Protein AF-A0A840S8X0-F1 (afdb_monomer_lite)

Sequence (222 aa):
VEGVEGVYLVNVRTHKDNFNVGEQPADQFRLSDPYGDDLEDEGYLISFARNSRTGGRDEPVGEGWPPHKGYRFVEAHDPKDGKLYRFTGRVDQPWLRDKSYGEWVREFVLDRTPLNQRTLRYGVKFEDISTREEREHWIAGSSLKVIDLETGEVLGERVGYMVDWAQGSRAGARQPWTFAADNACPDFDRDYPASVHSNRHKSRSQMRQTQRFVEKVLKPLN

pLDDT: mean 93.48, std 5.03, range [65.81, 98.69]

Secondary structure (DSSP, 8-state):
--SB-EEEESS---HHHH-----SGGGGGS---GGG-S--HHHHHHHTBTTGGGTT---PPPTTS-----BSEEEEE-TTT--EEEEEEEEE-GGGT-TTS-TT--EEEEEEEE-SS---SEEEEEEE---HHHHHTTEEEEEEEEEETTT--EEEEEEEEEE-TTTT--GGG--HHHHHGGGEES-TTTTS-GGG--SS-GGGG-TTHHHHHHHHHSPBP-

Structure (mmCIF, N/CA/C/O backbone):
data_AF-A0A840S8X0-F1
#
_entry.id   AF-A0A840S8X0-F1
#
loop_
_atom_site.group_PDB
_atom_site.id
_atom_site.type_symbol
_atom_site.label_atom_id
_atom_site.label_alt_id
_atom_site.label_comp_id
_atom_site.label_asym_id
_atom_site.label_entity_id
_atom_site.label_seq_id
_atom_site.pdbx_PDB_ins_code
_atom_site.Cartn_x
_atom_site.Cartn_y
_atom_site.Cartn_z
_atom_site.occupancy
_atom_site.B_iso_or_equiv
_atom_site.auth_seq_id
_atom_site.auth_comp_id
_atom_site.auth_asym_id
_atom_site.auth_atom_id
_atom_site.pdbx_PDB_model_num
ATOM 1 N N . VAL A 1 1 ? -0.307 5.541 17.786 1.00 94.12 1 VAL A N 1
ATOM 2 C CA . VAL A 1 1 ? -1.613 5.192 18.391 1.00 94.12 1 VAL A CA 1
ATOM 3 C C . VAL A 1 1 ? -1.582 3.730 18.794 1.00 94.12 1 VAL A C 1
ATOM 5 O O . VAL A 1 1 ? -1.085 2.926 18.018 1.00 94.12 1 VAL A O 1
ATOM 8 N N . GLU A 1 2 ? -2.048 3.402 19.995 1.00 95.69 2 GLU A N 1
ATOM 9 C CA . GLU A 1 2 ? -2.033 2.040 20.550 1.00 95.69 2 GLU A CA 1
ATOM 10 C C . GLU A 1 2 ? -3.433 1.415 20.535 1.00 95.69 2 GLU A C 1
ATOM 12 O O . GLU A 1 2 ? -4.427 2.139 20.578 1.00 95.69 2 GLU A O 1
ATOM 17 N N . GLY A 1 3 ? -3.510 0.080 20.527 1.00 95.19 3 GLY A N 1
ATOM 18 C CA . GLY A 1 3 ? -4.764 -0.650 20.744 1.00 95.19 3 GLY A CA 1
ATOM 19 C C . GLY A 1 3 ? -5.791 -0.514 19.617 1.00 95.19 3 GLY A C 1
ATOM 20 O O . GLY A 1 3 ? -6.991 -0.575 19.870 1.00 95.19 3 GLY A O 1
ATOM 21 N N . VAL A 1 4 ? -5.342 -0.307 18.378 1.00 97.19 4 VAL A N 1
ATOM 22 C CA . VAL A 1 4 ? -6.228 -0.062 17.234 1.00 97.19 4 VAL A CA 1
ATOM 23 C C . VAL A 1 4 ? -6.900 -1.367 16.791 1.00 97.19 4 VAL A C 1
ATOM 25 O O . VAL A 1 4 ? -6.226 -2.336 16.442 1.00 97.19 4 VAL A O 1
ATOM 28 N N . GLU A 1 5 ? -8.235 -1.408 16.792 1.00 97.00 5 GLU A N 1
ATOM 29 C CA . GLU A 1 5 ? -8.992 -2.609 16.402 1.00 97.00 5 GLU A CA 1
ATOM 30 C C . GLU A 1 5 ? -9.153 -2.774 14.890 1.00 97.00 5 GLU A C 1
ATOM 32 O O . GLU A 1 5 ? -9.208 -3.904 14.406 1.00 97.00 5 GLU A O 1
ATOM 37 N N . GLY A 1 6 ? -9.236 -1.666 14.154 1.00 97.44 6 GLY A N 1
ATOM 38 C CA . GLY A 1 6 ? -9.507 -1.654 12.723 1.00 97.44 6 GLY A CA 1
ATOM 39 C C . GLY A 1 6 ? -8.896 -0.451 12.023 1.00 97.44 6 GLY A C 1
ATOM 40 O O . GLY A 1 6 ? -8.642 0.578 12.650 1.00 97.44 6 GLY A O 1
ATOM 41 N N . VAL A 1 7 ? -8.680 -0.580 10.715 1.00 97.94 7 VAL A N 1
ATOM 42 C CA . VAL A 1 7 ? -8.160 0.498 9.863 1.00 97.94 7 VAL A CA 1
ATOM 43 C C . VAL A 1 7 ? -9.053 0.722 8.645 1.00 97.94 7 VAL A C 1
ATOM 45 O O . VAL A 1 7 ? -9.582 -0.235 8.075 1.00 97.94 7 VAL A O 1
ATOM 48 N N . TYR A 1 8 ? -9.250 1.985 8.262 1.00 98.56 8 TYR A N 1
ATOM 49 C CA . TYR A 1 8 ? -9.919 2.326 7.012 1.00 98.56 8 TYR A CA 1
ATOM 50 C C . TYR A 1 8 ? -8.888 2.504 5.899 1.00 98.56 8 TYR A C 1
ATOM 52 O O . TYR A 1 8 ? -7.967 3.309 6.033 1.00 98.56 8 TYR A O 1
ATOM 60 N N . LEU A 1 9 ? -9.036 1.791 4.787 1.00 98.31 9 LEU A N 1
ATOM 61 C CA . LEU A 1 9 ? -8.219 2.020 3.599 1.00 98.31 9 LEU A CA 1
ATOM 62 C C . LEU A 1 9 ? -8.940 3.043 2.722 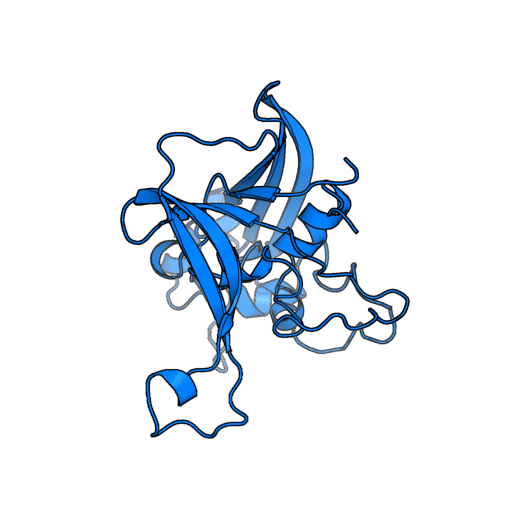1.00 98.31 9 LEU A C 1
ATOM 64 O O . LEU A 1 9 ? -9.988 2.758 2.145 1.00 98.31 9 LEU A O 1
ATOM 68 N N . VAL A 1 10 ? -8.380 4.252 2.650 1.00 97.81 10 VAL A N 1
ATOM 69 C CA . VAL A 1 10 ? -8.925 5.363 1.855 1.00 97.81 10 VAL A CA 1
ATOM 70 C C . VAL A 1 10 ? -8.911 5.007 0.372 1.00 97.81 10 VAL A C 1
ATOM 72 O O . VAL A 1 10 ? -9.841 5.342 -0.358 1.00 97.81 10 VAL A O 1
ATOM 75 N N . ASN A 1 11 ? -7.865 4.307 -0.055 1.00 95.62 11 ASN A N 1
ATOM 76 C CA . ASN A 1 11 ? -7.748 3.678 -1.355 1.00 95.62 11 ASN A CA 1
ATOM 77 C C . ASN A 1 11 ? -7.103 2.293 -1.217 1.00 95.62 11 ASN A C 1
ATOM 79 O O . ASN A 1 11 ? -6.362 2.006 -0.273 1.00 95.62 11 ASN A O 1
ATOM 83 N N . VAL A 1 12 ? -7.424 1.424 -2.171 1.00 95.75 12 VAL A N 1
ATOM 84 C CA . VAL A 1 12 ? -6.938 0.045 -2.265 1.00 95.75 12 VAL A CA 1
ATOM 85 C C . VAL A 1 12 ? -6.102 -0.046 -3.534 1.00 95.75 12 VAL A C 1
ATOM 87 O O . VAL A 1 12 ? -6.556 0.415 -4.579 1.00 95.75 12 VAL A O 1
ATOM 90 N N . ARG A 1 13 ? -4.891 -0.609 -3.447 1.00 93.88 13 ARG A N 1
ATOM 91 C CA . ARG A 1 13 ? -4.073 -0.878 -4.638 1.00 93.88 13 ARG A CA 1
ATOM 92 C C . ARG A 1 13 ? -4.765 -1.937 -5.478 1.00 93.88 13 ARG A C 1
ATOM 94 O O . ARG A 1 13 ? -5.105 -2.986 -4.936 1.00 93.88 13 ARG A O 1
ATOM 101 N N . THR A 1 14 ? -4.971 -1.685 -6.763 1.00 94.19 14 THR A N 1
ATOM 102 C CA . THR A 1 14 ? -5.578 -2.665 -7.673 1.00 94.19 14 THR A CA 1
ATOM 103 C C . THR A 1 14 ? -4.565 -3.098 -8.710 1.00 94.19 14 THR A C 1
ATOM 105 O O . THR A 1 14 ? -3.763 -2.283 -9.163 1.00 94.19 14 THR A O 1
ATOM 108 N N . HIS A 1 15 ? -4.627 -4.351 -9.152 1.00 91.25 15 HIS A N 1
ATOM 109 C CA . HIS A 1 15 ? -3.722 -4.807 -10.205 1.00 91.25 15 HIS A CA 1
ATOM 110 C C . HIS A 1 15 ? -3.896 -3.977 -11.482 1.00 91.25 15 HIS A C 1
ATOM 112 O O . HIS A 1 15 ? -2.942 -3.572 -12.133 1.00 91.25 15 HIS A O 1
ATOM 118 N N . LYS A 1 16 ? -5.143 -3.646 -11.823 1.00 88.81 16 LYS A N 1
ATOM 119 C CA . LYS A 1 16 ? -5.460 -2.852 -13.011 1.00 88.81 16 LYS A CA 1
ATOM 120 C C . LYS A 1 16 ? -4.773 -1.479 -13.010 1.00 88.81 16 LYS A C 1
ATOM 122 O O . LYS A 1 16 ? -4.276 -1.055 -14.055 1.00 88.81 16 LYS A O 1
ATOM 127 N N . ASP A 1 17 ? -4.781 -0.791 -11.873 1.00 87.81 17 ASP A N 1
ATOM 128 C CA . ASP A 1 17 ? -4.351 0.606 -11.793 1.00 87.81 17 ASP A CA 1
ATOM 129 C C . ASP A 1 17 ? -2.894 0.738 -11.322 1.00 87.81 17 ASP A C 1
ATOM 131 O O . ASP A 1 17 ? -2.211 1.691 -11.702 1.00 87.81 17 ASP A O 1
ATOM 135 N N . ASN A 1 18 ? -2.397 -0.224 -10.537 1.00 90.75 18 ASN A N 1
ATOM 136 C CA . ASN A 1 18 ? -1.089 -0.154 -9.888 1.00 90.75 18 ASN A CA 1
ATOM 137 C C . ASN A 1 18 ? -0.030 -1.079 -10.500 1.00 90.75 18 ASN A C 1
ATOM 139 O O . ASN A 1 18 ? 1.148 -0.707 -10.504 1.00 90.75 18 ASN A O 1
ATOM 143 N N . PHE A 1 19 ? -0.423 -2.203 -11.110 1.00 89.31 19 PHE A N 1
ATOM 144 C CA . PHE A 1 19 ? 0.551 -3.143 -11.654 1.00 89.31 19 PHE A CA 1
ATOM 145 C C . PHE A 1 19 ? 1.309 -2.541 -12.832 1.00 89.31 19 PHE A C 1
ATOM 147 O O . PHE A 1 19 ? 0.752 -2.211 -13.892 1.00 89.31 19 PHE A O 1
ATOM 154 N N . ASN A 1 20 ? 2.619 -2.415 -12.645 1.00 91.31 20 ASN A N 1
ATOM 155 C CA . ASN A 1 20 ? 3.510 -1.834 -13.625 1.00 91.31 20 ASN A CA 1
ATOM 156 C C . ASN A 1 20 ? 4.944 -2.290 -13.384 1.00 91.31 20 ASN A C 1
ATOM 158 O O . ASN A 1 20 ? 5.625 -1.813 -12.480 1.00 91.31 20 ASN A O 1
ATOM 162 N N . VAL A 1 21 ? 5.434 -3.153 -14.267 1.00 90.81 21 VAL A N 1
ATOM 163 C CA . VAL A 1 21 ? 6.814 -3.648 -14.226 1.00 90.81 21 VAL A CA 1
ATOM 164 C C . VAL A 1 21 ? 7.718 -2.993 -15.280 1.00 90.81 21 VAL A C 1
ATOM 166 O O . VAL A 1 21 ? 8.868 -3.402 -15.435 1.00 90.81 21 VAL A O 1
ATOM 169 N N . GLY A 1 22 ? 7.230 -1.974 -16.002 1.00 91.25 22 GLY A N 1
ATOM 170 C CA . GLY A 1 22 ? 7.959 -1.316 -17.092 1.00 91.25 22 GLY A CA 1
ATOM 171 C C . GLY A 1 22 ? 8.020 -2.179 -18.357 1.00 91.25 22 GLY A C 1
ATOM 172 O O . GLY A 1 22 ? 9.102 -2.445 -18.893 1.00 91.25 22 GLY A O 1
ATOM 173 N N . GLU A 1 23 ? 6.871 -2.688 -18.812 1.00 89.62 23 GLU A N 1
ATOM 174 C CA . GLU A 1 23 ? 6.794 -3.576 -19.977 1.00 89.62 23 GLU A CA 1
ATOM 175 C C . GLU A 1 23 ? 7.068 -2.861 -21.297 1.00 89.62 23 GLU A C 1
ATOM 177 O O . GLU A 1 23 ? 7.689 -3.416 -22.206 1.00 89.62 23 GLU A O 1
ATOM 182 N N . GLN A 1 24 ? 6.638 -1.610 -21.370 1.00 90.94 24 GLN A N 1
ATOM 183 C CA . GLN A 1 24 ? 6.787 -0.708 -22.494 1.00 90.94 24 GLN A CA 1
ATOM 184 C C . GLN A 1 24 ? 7.450 0.593 -22.032 1.0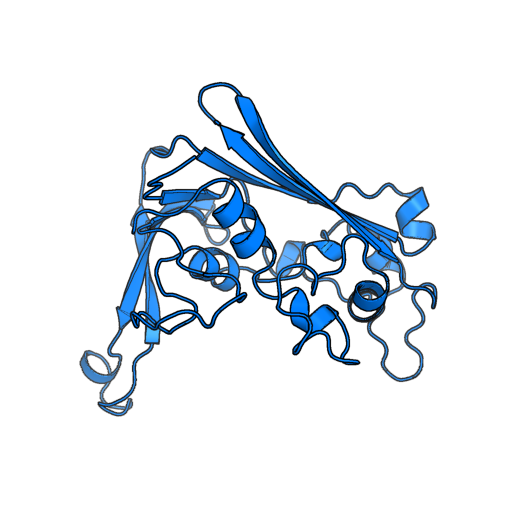0 90.94 24 GLN A C 1
ATOM 186 O O . GLN A 1 24 ? 7.244 1.017 -20.895 1.00 90.94 24 GLN A O 1
ATOM 191 N N . PRO A 1 25 ? 8.175 1.312 -22.908 1.00 85.62 25 PRO A N 1
ATOM 192 C CA . PRO A 1 25 ? 8.726 2.620 -22.558 1.00 85.62 25 PRO A CA 1
ATOM 193 C C . PRO A 1 25 ? 7.669 3.607 -22.043 1.00 85.62 25 PRO A C 1
ATOM 195 O O . PRO A 1 25 ? 7.951 4.396 -21.151 1.00 85.62 25 PRO A O 1
ATOM 198 N N . ALA A 1 26 ? 6.437 3.549 -22.557 1.00 91.62 26 ALA A N 1
ATOM 199 C CA . ALA A 1 26 ? 5.348 4.413 -22.103 1.00 91.62 26 ALA A CA 1
ATOM 200 C C . ALA A 1 26 ? 4.880 4.110 -20.667 1.00 91.62 26 ALA A C 1
ATOM 202 O O . ALA A 1 26 ? 4.328 4.996 -20.013 1.00 91.62 26 ALA A O 1
ATOM 203 N N . ASP A 1 27 ? 5.130 2.899 -20.153 1.00 90.62 27 ASP A N 1
ATOM 204 C CA . ASP A 1 27 ? 4.709 2.505 -18.807 1.00 90.62 27 ASP A CA 1
ATOM 205 C C . ASP A 1 27 ? 5.381 3.337 -17.717 1.00 90.62 27 ASP A C 1
ATOM 207 O O . ASP A 1 27 ? 4.837 3.457 -16.616 1.00 90.62 27 ASP A O 1
ATOM 211 N N . GLN A 1 28 ? 6.524 3.965 -18.016 1.00 92.19 28 GLN A N 1
ATOM 212 C CA . GLN A 1 28 ? 7.186 4.840 -17.056 1.00 92.19 28 GLN A CA 1
ATOM 213 C C . GLN A 1 28 ? 6.290 6.016 -16.625 1.00 92.19 28 GLN A C 1
ATOM 215 O O . GLN A 1 28 ? 6.446 6.530 -15.525 1.00 92.19 28 GLN A O 1
ATOM 220 N N . PHE A 1 29 ? 5.298 6.386 -17.442 1.00 94.31 29 PHE A N 1
ATOM 221 C CA . PHE A 1 29 ? 4.409 7.528 -17.222 1.00 94.31 29 PHE A CA 1
ATOM 222 C C . PHE A 1 29 ? 3.025 7.168 -16.664 1.00 94.31 29 PHE A C 1
ATOM 224 O O . PHE A 1 29 ? 2.170 8.045 -16.576 1.00 94.31 29 PHE A O 1
ATOM 231 N N . ARG A 1 30 ? 2.774 5.904 -16.291 1.00 90.31 30 ARG A N 1
ATOM 232 C CA . ARG A 1 30 ? 1.454 5.455 -15.799 1.00 90.31 30 ARG A CA 1
ATOM 233 C C . ARG A 1 30 ? 1.098 5.931 -14.386 1.00 90.31 30 ARG A C 1
ATOM 235 O O . ARG A 1 30 ? -0.051 5.762 -13.999 1.00 90.31 30 ARG A O 1
ATOM 242 N N . LEU A 1 31 ? 2.051 6.507 -13.643 1.00 85.94 31 LEU A N 1
ATOM 243 C CA . LEU A 1 31 ? 1.873 7.003 -12.263 1.00 85.94 31 LEU A CA 1
ATOM 244 C C . LEU A 1 31 ? 1.156 5.991 -11.344 1.00 85.94 31 LEU A C 1
ATOM 246 O O . LEU A 1 31 ? 0.263 6.329 -10.573 1.00 85.94 31 LEU A O 1
ATOM 250 N N . SER A 1 32 ? 1.534 4.719 -11.482 1.00 88.12 32 SER A N 1
ATOM 251 C CA . SER A 1 32 ? 0.884 3.561 -10.862 1.00 88.12 32 SER A CA 1
ATOM 252 C C . SER A 1 32 ? 1.452 3.203 -9.476 1.00 88.12 32 SER A C 1
ATOM 254 O O . SER A 1 32 ? 1.146 2.149 -8.931 1.00 88.12 32 SER A O 1
ATOM 256 N N . ASP A 1 33 ? 2.286 4.071 -8.906 1.00 91.94 33 ASP A N 1
ATOM 257 C CA . ASP A 1 33 ? 3.062 3.886 -7.679 1.00 91.94 33 ASP A CA 1
ATOM 258 C C . ASP A 1 33 ? 3.913 2.595 -7.608 1.00 91.94 33 ASP A C 1
ATOM 260 O O . ASP A 1 33 ? 3.701 1.752 -6.730 1.00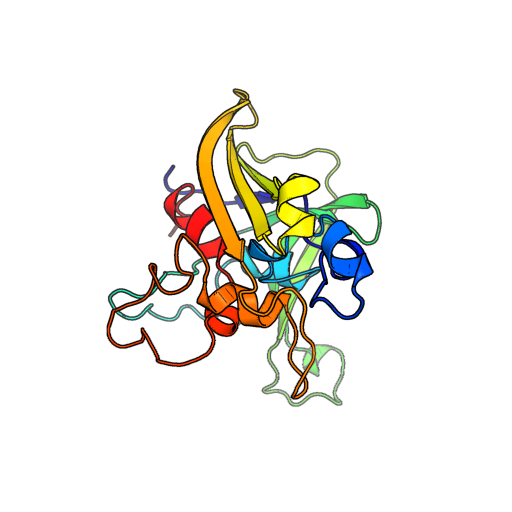 91.94 33 ASP A O 1
ATOM 264 N N . PRO A 1 34 ? 4.925 2.434 -8.486 1.00 90.00 34 PRO A N 1
ATOM 265 C CA . PRO A 1 34 ? 5.782 1.252 -8.484 1.00 90.00 34 PRO A CA 1
ATOM 266 C C . PRO A 1 34 ? 6.638 1.084 -7.218 1.00 90.00 34 PRO A C 1
ATOM 268 O O . PRO A 1 34 ? 7.022 -0.032 -6.904 1.00 90.00 34 PRO A O 1
ATOM 271 N N . TYR A 1 35 ? 6.968 2.153 -6.480 1.00 92.62 35 TYR A N 1
ATOM 272 C CA . TYR A 1 35 ? 7.724 2.014 -5.220 1.00 92.62 35 TYR A CA 1
ATOM 273 C C . TYR A 1 35 ? 6.860 1.368 -4.126 1.00 92.62 35 TYR A C 1
ATOM 275 O O . TYR A 1 35 ? 7.344 0.640 -3.256 1.00 92.62 35 TYR A O 1
ATOM 283 N N . GLY A 1 36 ? 5.558 1.647 -4.148 1.00 88.88 36 GLY A N 1
ATOM 284 C CA . GLY A 1 36 ? 4.595 1.032 -3.253 1.00 88.88 36 GLY A CA 1
ATOM 285 C C . GLY A 1 36 ? 4.130 -0.367 -3.669 1.00 88.88 36 GLY A C 1
ATOM 286 O O . GLY A 1 36 ? 3.239 -0.887 -3.004 1.00 88.88 36 GLY A O 1
ATOM 287 N N . ASP A 1 37 ? 4.695 -0.960 -4.726 1.00 89.12 37 ASP A N 1
ATOM 288 C CA . ASP A 1 37 ? 4.303 -2.253 -5.308 1.00 89.12 37 ASP A CA 1
ATOM 289 C C . ASP A 1 37 ? 4.502 -3.414 -4.315 1.00 89.12 37 ASP A C 1
ATOM 291 O O . ASP A 1 37 ? 5.581 -4.004 -4.214 1.00 89.12 37 ASP A O 1
ATOM 295 N N . ASP A 1 38 ? 3.481 -3.693 -3.494 1.00 92.12 38 ASP A N 1
ATOM 296 C CA . ASP A 1 38 ? 3.512 -4.758 -2.494 1.00 92.12 38 ASP A CA 1
ATOM 297 C C . ASP A 1 38 ? 2.433 -5.822 -2.658 1.00 92.12 38 ASP A C 1
ATOM 299 O O . ASP A 1 38 ? 2.738 -6.960 -3.005 1.00 92.12 38 ASP A O 1
ATOM 303 N N . LEU A 1 39 ? 1.189 -5.503 -2.332 1.00 94.06 39 LEU A N 1
ATOM 304 C CA . LEU A 1 39 ? 0.043 -6.379 -2.492 1.00 94.06 39 LEU A CA 1
ATOM 305 C C . LEU A 1 39 ? -1.070 -5.581 -3.156 1.00 94.06 39 LEU A C 1
ATOM 307 O O . LEU A 1 39 ? -1.232 -4.388 -2.912 1.00 94.06 39 LEU A O 1
ATOM 311 N N . GLU A 1 40 ? -1.860 -6.262 -3.969 1.00 94.00 40 GLU A N 1
ATOM 312 C CA . GLU A 1 40 ? -2.916 -5.653 -4.770 1.00 94.00 40 GLU A CA 1
ATOM 313 C C . GLU A 1 40 ? -4.241 -6.380 -4.524 1.00 94.00 40 GLU A C 1
ATOM 315 O O . GLU A 1 40 ? -4.280 -7.483 -3.965 1.00 94.00 40 GLU A O 1
ATOM 320 N N . ASP A 1 41 ? -5.334 -5.741 -4.926 1.00 94.50 41 ASP A N 1
ATOM 321 C CA . ASP A 1 41 ? -6.697 -6.252 -4.871 1.00 94.50 41 ASP A CA 1
ATOM 322 C C . ASP A 1 41 ? -7.050 -6.810 -3.477 1.00 94.50 41 ASP A C 1
ATOM 324 O O . ASP A 1 41 ? -6.883 -6.156 -2.443 1.00 94.50 41 ASP A O 1
ATOM 328 N N . GLU A 1 42 ? -7.540 -8.048 -3.426 1.00 94.31 42 GLU A N 1
ATOM 329 C CA . GLU A 1 42 ? -7.879 -8.729 -2.181 1.00 94.31 42 GLU A CA 1
ATOM 330 C C . GLU A 1 42 ? -6.639 -9.031 -1.329 1.00 94.31 42 GLU A C 1
ATOM 332 O O . GLU A 1 42 ? -6.727 -9.023 -0.104 1.00 94.31 42 GLU A O 1
ATOM 337 N N . GLY A 1 43 ? -5.466 -9.211 -1.945 1.00 95.00 43 GLY A N 1
ATOM 338 C CA . GLY A 1 43 ? -4.203 -9.380 -1.228 1.00 95.00 43 GLY A CA 1
ATOM 339 C C . GLY A 1 43 ? -3.855 -8.156 -0.381 1.00 95.00 43 GLY A C 1
ATOM 340 O O . GLY A 1 43 ? -3.422 -8.310 0.766 1.00 95.00 43 GLY A O 1
ATOM 341 N N . TYR A 1 44 ? -4.108 -6.949 -0.899 1.00 96.06 44 TYR A N 1
ATOM 342 C CA . TYR A 1 44 ? -3.922 -5.704 -0.151 1.00 96.06 44 TYR A CA 1
ATOM 343 C C . TYR A 1 44 ? -4.836 -5.660 1.078 1.00 96.06 44 TYR A C 1
ATOM 345 O O . TYR A 1 44 ? -4.354 -5.445 2.190 1.00 96.06 44 TYR A O 1
ATOM 353 N N . LEU A 1 45 ? -6.129 -5.965 0.913 1.00 96.81 45 LEU A N 1
ATOM 354 C CA . LEU A 1 45 ? -7.101 -6.033 2.014 1.00 96.81 45 LEU A CA 1
ATOM 355 C C . LEU A 1 45 ? -6.718 -7.094 3.058 1.00 96.81 45 LEU A C 1
ATOM 357 O O . LEU A 1 45 ? -6.671 -6.808 4.256 1.00 96.81 45 LEU A O 1
ATOM 361 N N . ILE A 1 46 ? -6.393 -8.310 2.601 1.00 95.88 46 ILE A N 1
ATOM 362 C CA . ILE A 1 46 ? -5.983 -9.440 3.445 1.00 95.88 46 ILE A CA 1
ATOM 363 C C . ILE A 1 46 ? -4.762 -9.062 4.275 1.00 95.88 46 ILE A C 1
ATOM 365 O O . ILE A 1 46 ? -4.677 -9.440 5.443 1.00 95.88 46 ILE A O 1
ATOM 369 N N . SER A 1 47 ? -3.820 -8.304 3.708 1.00 96.12 47 SER A N 1
ATOM 370 C CA . SER A 1 47 ? -2.585 -7.937 4.400 1.00 96.12 47 SER A CA 1
ATOM 371 C C . SER A 1 47 ? -2.834 -7.231 5.734 1.00 96.12 47 SER A C 1
ATOM 373 O O . SER A 1 47 ? -2.090 -7.473 6.681 1.00 96.12 47 SER A O 1
ATOM 375 N N . PHE A 1 48 ? -3.921 -6.463 5.835 1.00 97.12 48 PHE A N 1
ATOM 376 C CA . PHE A 1 48 ? -4.324 -5.739 7.035 1.00 97.12 48 PHE A CA 1
ATOM 377 C C . PHE A 1 48 ? -5.187 -6.554 8.001 1.00 97.12 48 PHE A C 1
ATOM 379 O O . PHE A 1 48 ? -5.389 -6.111 9.125 1.00 97.12 48 PHE A O 1
ATOM 386 N N . ALA A 1 49 ? -5.692 -7.728 7.620 1.00 96.75 49 ALA A N 1
ATOM 387 C CA . ALA A 1 49 ? -6.497 -8.562 8.508 1.00 96.75 49 ALA A CA 1
ATOM 388 C C . ALA A 1 49 ? -5.632 -9.331 9.522 1.00 96.75 49 ALA A C 1
ATOM 390 O O . ALA A 1 49 ? -4.526 -9.787 9.211 1.00 96.75 49 ALA A O 1
ATOM 391 N N . ARG A 1 50 ? -6.156 -9.494 10.743 1.00 95.38 50 ARG A N 1
ATOM 392 C CA . ARG A 1 50 ? -5.451 -10.123 11.865 1.00 95.38 50 ARG A CA 1
ATOM 393 C C . ARG A 1 50 ? -4.968 -11.526 11.505 1.00 95.38 50 ARG A C 1
ATOM 395 O O . ARG A 1 50 ? -5.735 -12.340 10.994 1.00 95.38 50 ARG A O 1
ATOM 402 N N . ASN A 1 51 ? -3.696 -11.799 11.791 1.00 92.62 51 ASN A N 1
ATOM 403 C CA . ASN A 1 51 ? -3.022 -13.077 11.547 1.00 92.62 51 ASN A CA 1
ATOM 404 C C . ASN A 1 51 ? -3.032 -13.538 10.074 1.00 92.62 51 ASN A C 1
ATOM 406 O O . ASN A 1 51 ? -2.820 -14.716 9.789 1.00 92.62 51 ASN A O 1
ATOM 410 N N . SER A 1 52 ? -3.242 -12.645 9.100 1.00 93.94 52 SER A N 1
ATOM 411 C CA . SER A 1 52 ? -3.291 -13.054 7.689 1.00 93.94 52 SER A CA 1
ATOM 412 C C . SER A 1 52 ? -1.971 -13.630 7.177 1.00 93.94 52 SER A C 1
ATOM 414 O O . SER A 1 52 ? -1.968 -14.531 6.342 1.00 93.94 52 SER A O 1
ATOM 416 N N . ARG A 1 53 ? -0.830 -13.148 7.693 1.00 92.12 53 ARG A N 1
ATOM 417 C CA . ARG A 1 53 ? 0.507 -13.643 7.316 1.00 92.12 53 ARG A CA 1
ATOM 418 C C . ARG A 1 53 ? 0.704 -15.117 7.679 1.00 92.12 53 ARG A C 1
ATOM 420 O O . ARG A 1 53 ? 1.395 -15.832 6.962 1.00 92.12 53 ARG A O 1
ATOM 427 N N . THR A 1 54 ? 0.108 -15.557 8.779 1.00 91.00 54 THR A N 1
ATOM 428 C CA . THR A 1 54 ? 0.256 -16.901 9.356 1.00 91.00 54 THR A CA 1
ATOM 429 C C . THR A 1 54 ? -0.934 -17.806 9.016 1.00 91.00 54 THR A C 1
ATOM 431 O O . THR A 1 54 ? -1.049 -18.921 9.533 1.00 91.00 54 THR A O 1
ATOM 434 N N . GLY A 1 55 ? -1.832 -17.355 8.132 1.00 90.38 55 GLY A N 1
ATOM 435 C CA . GLY A 1 55 ? -3.041 -18.091 7.760 1.00 90.38 55 GLY A CA 1
ATOM 436 C C . GLY A 1 55 ? -4.039 -18.218 8.914 1.00 90.38 55 GLY A C 1
ATOM 437 O O . GLY A 1 55 ? -4.677 -19.253 9.064 1.00 90.38 55 GLY A O 1
ATOM 438 N N . GLY A 1 56 ? -4.134 -17.194 9.765 1.00 89.25 56 GLY A N 1
ATOM 439 C CA . GLY A 1 56 ? -5.032 -17.140 10.921 1.00 89.25 56 GLY A CA 1
ATOM 440 C C . GLY A 1 56 ? -4.452 -17.718 12.214 1.00 89.25 56 GLY A C 1
ATOM 441 O O . GLY A 1 56 ? -5.097 -17.626 13.257 1.00 89.25 56 GLY A O 1
ATOM 442 N N . ARG A 1 57 ? -3.242 -18.287 12.176 1.00 87.06 57 ARG A N 1
ATOM 443 C CA . ARG A 1 57 ? -2.577 -18.855 13.357 1.00 87.06 57 ARG A CA 1
ATOM 444 C C . ARG A 1 57 ? -1.958 -17.769 14.228 1.00 87.06 57 ARG A C 1
ATOM 446 O O . ARG A 1 57 ? -1.387 -16.810 13.714 1.00 87.06 57 ARG A O 1
ATOM 453 N N . ASP A 1 58 ? -2.041 -17.947 15.537 1.00 85.06 58 ASP A N 1
ATOM 454 C CA . ASP A 1 58 ? -1.297 -17.126 16.487 1.00 85.06 58 ASP A CA 1
ATOM 455 C C . ASP A 1 58 ? 0.116 -17.708 16.619 1.00 85.06 58 ASP A C 1
ATOM 457 O O . ASP A 1 58 ? 0.334 -18.691 17.328 1.00 85.06 58 ASP A O 1
ATOM 461 N N . GLU A 1 59 ? 1.050 -17.185 15.823 1.00 83.88 59 GLU A N 1
ATOM 462 C CA . GLU A 1 59 ? 2.444 -17.630 15.822 1.00 83.88 59 GLU A CA 1
ATOM 463 C C . GLU A 1 59 ? 3.349 -16.526 16.372 1.00 83.88 59 GLU A C 1
ATOM 465 O O . GLU A 1 59 ? 3.196 -15.356 15.999 1.00 83.88 59 GLU A O 1
ATOM 470 N N . PRO A 1 60 ? 4.321 -16.873 17.236 1.00 82.25 60 PRO A N 1
ATOM 471 C CA . PRO A 1 60 ? 5.262 -15.898 17.749 1.00 82.25 60 PRO A CA 1
ATOM 472 C C . PRO A 1 60 ? 6.106 -15.336 16.605 1.00 82.25 60 PRO A C 1
ATOM 474 O O . PRO A 1 60 ? 6.623 -16.061 15.754 1.00 82.25 60 PRO A O 1
ATOM 477 N N . VAL A 1 61 ? 6.273 -14.020 16.610 1.00 84.94 61 VAL A N 1
ATOM 478 C CA . VAL A 1 61 ? 7.140 -13.328 15.660 1.00 84.94 61 VAL A CA 1
ATOM 479 C C . VAL A 1 61 ? 8.572 -13.425 16.173 1.00 84.94 61 VAL A C 1
ATOM 481 O O . VAL A 1 61 ? 8.838 -13.117 17.334 1.00 84.94 61 VAL A O 1
ATOM 484 N N . GLY A 1 62 ? 9.491 -13.862 15.310 1.00 83.81 62 GLY A N 1
ATOM 485 C CA . GLY A 1 62 ? 10.911 -13.932 15.648 1.00 83.81 62 GLY A CA 1
ATOM 486 C C . GLY A 1 62 ? 11.468 -12.571 16.073 1.00 83.81 62 GLY A C 1
ATOM 487 O O . GLY A 1 62 ? 11.029 -11.527 15.592 1.00 83.81 62 GLY A O 1
ATOM 488 N N . GLU A 1 63 ? 12.458 -12.575 16.962 1.00 84.38 63 GLU A N 1
ATOM 489 C CA . GLU A 1 63 ? 13.079 -11.343 17.451 1.00 84.38 63 GLU A CA 1
ATOM 490 C C . GLU A 1 63 ? 13.602 -10.470 16.296 1.00 84.38 63 GLU A C 1
ATOM 492 O O . GLU A 1 63 ? 14.211 -10.960 15.342 1.00 84.38 63 GLU A O 1
ATOM 497 N N . GLY A 1 64 ? 13.316 -9.167 16.363 1.00 84.44 64 GLY A N 1
ATOM 498 C CA . GLY A 1 64 ? 13.693 -8.188 15.342 1.00 84.44 64 GLY A CA 1
ATOM 499 C C . GLY A 1 64 ? 12.883 -8.251 14.041 1.00 84.44 64 GLY A C 1
ATOM 500 O O . GLY A 1 64 ? 13.075 -7.393 13.182 1.00 84.44 64 GLY A O 1
ATOM 501 N N . TRP A 1 65 ? 11.976 -9.219 13.871 1.00 88.31 65 TRP A N 1
ATOM 502 C CA . TRP A 1 65 ? 11.101 -9.269 12.702 1.00 88.31 65 TRP A CA 1
ATOM 503 C C . TRP A 1 65 ? 9.888 -8.348 12.856 1.00 88.31 65 TRP A C 1
ATOM 505 O O . TRP A 1 65 ? 9.347 -8.202 13.956 1.00 88.31 65 TRP A O 1
ATOM 515 N N . PRO A 1 66 ? 9.386 -7.780 11.746 1.00 88.75 66 PRO A N 1
ATOM 516 C CA . PRO A 1 66 ? 8.130 -7.053 11.765 1.00 88.75 66 PRO A CA 1
ATOM 517 C C . PRO A 1 66 ? 6.976 -7.958 12.231 1.00 88.75 66 PRO A C 1
ATOM 519 O O . PRO A 1 66 ? 6.886 -9.108 11.780 1.00 88.75 66 PRO A O 1
ATOM 522 N N . PRO A 1 67 ? 6.081 -7.448 13.097 1.00 86.75 67 PRO A N 1
ATOM 523 C CA . PRO A 1 67 ? 5.036 -8.251 13.716 1.00 86.75 67 PRO A CA 1
ATOM 524 C C . PRO A 1 67 ? 4.027 -8.797 12.704 1.00 86.75 67 PRO A C 1
ATOM 526 O O . PRO A 1 67 ? 3.693 -9.977 12.752 1.00 86.75 67 PRO A O 1
ATOM 529 N N . HIS A 1 68 ? 3.580 -7.963 11.759 1.00 92.31 68 HIS A N 1
ATOM 530 C CA . HIS A 1 68 ? 2.530 -8.315 10.801 1.00 92.31 68 HIS A CA 1
ATOM 531 C C . HIS A 1 68 ? 1.267 -8.857 11.488 1.00 92.31 68 HIS A C 1
ATOM 533 O O . HIS A 1 68 ? 0.661 -9.827 11.021 1.00 92.31 68 HIS A O 1
ATOM 539 N N . LYS A 1 69 ? 0.890 -8.237 12.612 1.00 93.06 69 LYS A N 1
ATOM 540 C CA . LYS A 1 69 ? -0.237 -8.679 13.444 1.00 93.06 69 LYS A CA 1
ATOM 541 C C . LYS A 1 69 ? -1.569 -8.531 12.716 1.00 93.06 69 LYS A C 1
ATOM 543 O O . LYS A 1 69 ? -2.414 -9.415 12.820 1.00 93.06 69 LYS A O 1
ATOM 548 N N . GLY A 1 70 ? -1.742 -7.441 11.971 1.00 95.38 70 GLY A N 1
ATOM 549 C CA . GLY A 1 70 ? -3.005 -7.041 11.360 1.00 95.38 70 GLY A CA 1
ATOM 550 C C . GLY A 1 70 ? -4.053 -6.585 12.381 1.00 95.38 70 GLY A C 1
ATOM 551 O O . GLY A 1 70 ? -3.849 -6.623 13.593 1.00 95.38 70 GLY A O 1
ATOM 552 N N . TYR A 1 71 ? -5.201 -6.160 11.868 1.00 97.44 71 TYR A N 1
ATOM 553 C CA . TYR A 1 71 ? -6.328 -5.591 12.598 1.00 97.44 71 TYR A CA 1
ATOM 554 C C . TYR A 1 71 ? -7.520 -6.550 12.598 1.00 97.44 71 TYR A C 1
ATOM 556 O O . TYR A 1 71 ? -7.674 -7.376 11.697 1.00 97.44 71 TYR A O 1
ATOM 564 N N . ARG A 1 72 ? -8.399 -6.450 13.601 1.00 96.69 72 ARG A N 1
ATOM 565 C CA . ARG A 1 72 ? -9.583 -7.322 13.716 1.00 96.69 72 ARG A CA 1
ATOM 566 C C . ARG A 1 72 ? -10.493 -7.204 12.499 1.00 96.69 72 ARG A C 1
ATOM 568 O O . ARG A 1 72 ? -11.087 -8.198 12.092 1.00 96.69 72 ARG A O 1
ATOM 575 N N . PHE A 1 73 ? -10.598 -6.003 11.944 1.00 97.19 73 PHE A N 1
ATOM 576 C CA . PHE A 1 73 ? -11.346 -5.741 10.727 1.00 97.19 73 PHE A CA 1
ATOM 577 C C . PHE A 1 73 ? -10.752 -4.566 9.951 1.00 97.19 73 PHE A C 1
ATOM 579 O O . PHE A 1 73 ? -10.033 -3.727 10.492 1.00 97.19 73 PHE A O 1
ATOM 586 N N . VAL A 1 74 ? -11.076 -4.508 8.668 1.00 98.12 74 VAL A N 1
ATOM 587 C CA . VAL A 1 74 ? -10.646 -3.465 7.736 1.00 98.12 74 VAL A CA 1
ATOM 588 C C . VAL A 1 74 ? -11.894 -2.874 7.101 1.00 98.12 74 VAL A C 1
ATOM 590 O O . VAL A 1 74 ? -12.798 -3.620 6.741 1.00 98.12 74 VAL A O 1
ATOM 593 N N . GLU A 1 75 ? -11.979 -1.557 6.960 1.00 98.50 75 GLU A N 1
ATOM 594 C CA . GLU A 1 75 ? -13.048 -0.926 6.180 1.00 98.50 75 GLU A CA 1
ATOM 595 C C . GLU A 1 75 ? -12.470 -0.354 4.890 1.00 98.50 75 GLU A C 1
ATOM 597 O O . GLU A 1 75 ? -11.428 0.293 4.920 1.00 98.50 75 GLU A O 1
ATOM 602 N N . ALA A 1 76 ? -13.121 -0.589 3.755 1.00 98.25 76 ALA A N 1
ATOM 603 C CA . ALA A 1 76 ? -12.699 -0.026 2.475 1.00 98.25 76 ALA A CA 1
ATOM 604 C C . ALA A 1 76 ? -13.858 -0.024 1.477 1.00 98.25 76 ALA A C 1
ATOM 606 O O . ALA A 1 76 ? -14.785 -0.834 1.587 1.00 98.25 76 ALA A O 1
ATOM 607 N N . HIS A 1 77 ? -13.786 0.863 0.487 1.00 97.62 77 HIS A N 1
ATOM 608 C CA . HIS A 1 77 ? -14.577 0.696 -0.728 1.00 97.62 77 HIS A CA 1
ATOM 609 C C . HIS A 1 77 ? -13.985 -0.463 -1.538 1.00 97.62 77 HIS A C 1
ATOM 611 O O . HIS A 1 77 ? -12.802 -0.423 -1.874 1.00 97.62 77 HIS A O 1
ATOM 617 N N . ASP A 1 78 ? -14.778 -1.499 -1.822 1.00 95.25 78 ASP A N 1
ATOM 618 C CA . ASP A 1 78 ? -14.332 -2.636 -2.634 1.00 95.25 78 ASP A CA 1
ATOM 619 C C . ASP A 1 78 ? -14.124 -2.159 -4.082 1.00 95.25 78 ASP A C 1
ATOM 621 O O . ASP A 1 78 ? -15.077 -1.675 -4.699 1.00 95.25 78 ASP A O 1
ATOM 625 N N . PRO A 1 79 ? -12.920 -2.293 -4.666 1.00 92.19 79 PRO A N 1
ATOM 626 C CA . PRO A 1 79 ? -12.675 -1.887 -6.049 1.00 92.19 79 PRO A CA 1
ATOM 627 C C . PRO A 1 79 ? -13.574 -2.584 -7.081 1.00 92.19 79 PRO A C 1
ATOM 629 O O . PRO A 1 79 ? -13.735 -2.078 -8.190 1.00 92.19 79 PRO A O 1
ATOM 632 N N . LYS A 1 80 ? -14.165 -3.738 -6.739 1.00 92.56 80 LYS A N 1
ATOM 633 C CA . LYS A 1 80 ? -15.025 -4.520 -7.640 1.00 92.56 80 LYS A CA 1
ATOM 634 C C . LYS A 1 80 ? -16.392 -3.874 -7.869 1.00 92.56 80 LYS A C 1
ATOM 636 O O . LYS A 1 80 ? -16.943 -4.012 -8.959 1.00 92.56 80 LYS A O 1
ATOM 641 N N . ASP A 1 81 ? -16.960 -3.211 -6.861 1.00 95.06 81 ASP A N 1
ATOM 642 C CA . ASP A 1 81 ? -18.318 -2.647 -6.929 1.00 95.06 81 ASP A CA 1
ATOM 643 C C . ASP A 1 81 ? -18.452 -1.213 -6.376 1.00 95.06 81 ASP A C 1
ATOM 645 O O . ASP A 1 81 ? -19.528 -0.618 -6.462 1.00 95.06 81 ASP A O 1
ATOM 649 N N . GLY A 1 82 ? -17.374 -0.650 -5.825 1.00 94.81 82 GLY A N 1
ATOM 650 C CA . GLY A 1 82 ? -17.308 0.691 -5.248 1.00 94.81 82 GLY A CA 1
ATOM 651 C C . GLY A 1 82 ? -18.041 0.853 -3.914 1.00 94.81 82 GLY A C 1
ATOM 652 O O . GLY A 1 82 ? -18.103 1.969 -3.390 1.00 94.81 82 GLY A O 1
ATOM 653 N N . LYS A 1 83 ? -18.615 -0.211 -3.345 1.00 97.62 83 LYS A N 1
ATOM 654 C CA . LYS A 1 83 ? -19.383 -0.137 -2.097 1.00 97.62 83 LYS A CA 1
ATOM 655 C C . LYS A 1 83 ? -18.475 -0.273 -0.889 1.00 97.62 83 LYS A C 1
ATOM 657 O O . LYS A 1 83 ? -17.442 -0.933 -0.928 1.00 97.62 83 LYS A O 1
ATOM 662 N N . LEU A 1 84 ? -18.893 0.349 0.207 1.00 98.25 84 LEU A N 1
ATOM 663 C CA . LEU A 1 84 ? -18.179 0.283 1.469 1.00 98.25 84 LEU A CA 1
ATOM 664 C C . LEU A 1 84 ? -18.490 -1.029 2.197 1.00 98.25 84 LEU A C 1
ATOM 666 O O . LEU A 1 84 ? -19.653 -1.348 2.463 1.00 98.25 84 LEU A O 1
ATOM 670 N N . TYR A 1 85 ? -17.440 -1.744 2.587 1.00 98.44 85 TYR A N 1
ATOM 671 C CA . TYR A 1 85 ? -17.546 -2.957 3.387 1.00 98.44 85 TYR A CA 1
ATOM 672 C C . TYR A 1 85 ? -16.629 -2.910 4.600 1.00 98.44 85 TYR A C 1
ATOM 674 O O . TYR A 1 85 ? -15.584 -2.260 4.594 1.00 98.44 85 TYR A O 1
ATOM 682 N N . ARG A 1 86 ? -17.016 -3.679 5.617 1.00 98.44 86 ARG A N 1
ATOM 683 C CA . ARG A 1 86 ? -16.126 -4.192 6.651 1.00 98.44 86 ARG A CA 1
ATOM 684 C C . ARG A 1 86 ? -15.677 -5.599 6.273 1.00 98.44 86 ARG A C 1
ATOM 686 O O . ARG A 1 86 ? -16.512 -6.490 6.125 1.00 98.44 86 ARG A O 1
ATOM 693 N N . PHE A 1 87 ? -14.372 -5.783 6.165 1.00 97.94 87 PHE A N 1
ATOM 694 C CA . PHE A 1 87 ? -13.702 -7.049 5.919 1.00 97.94 87 PHE A CA 1
ATOM 695 C C . PHE A 1 87 ? -13.165 -7.618 7.230 1.00 97.94 87 PHE A C 1
ATOM 697 O O . PHE A 1 87 ? -12.439 -6.935 7.954 1.00 97.94 87 PHE A O 1
ATOM 704 N N . THR A 1 88 ? -13.492 -8.874 7.516 1.00 97.25 88 THR A N 1
ATOM 705 C CA . THR A 1 88 ? -13.022 -9.597 8.702 1.00 97.25 88 THR A CA 1
ATOM 706 C C . THR A 1 88 ? -12.326 -10.876 8.259 1.00 97.25 88 THR A C 1
ATOM 708 O O . THR A 1 88 ? -12.874 -11.637 7.465 1.00 97.25 88 THR A O 1
ATOM 711 N N . GLY A 1 89 ? -11.118 -11.116 8.768 1.00 95.56 89 GLY A N 1
ATOM 712 C CA . GLY A 1 89 ? -10.368 -12.334 8.469 1.00 95.56 89 GLY A CA 1
ATOM 713 C C . GLY A 1 89 ? -10.954 -13.565 9.157 1.00 95.56 89 GLY A C 1
ATOM 714 O O . GLY A 1 89 ? -11.274 -13.520 10.347 1.00 95.56 89 GLY A O 1
ATOM 715 N N . ARG A 1 90 ? -11.048 -14.678 8.426 1.00 94.69 90 ARG A N 1
ATOM 716 C CA . ARG A 1 90 ? -11.459 -15.988 8.946 1.00 94.69 90 ARG A CA 1
ATOM 717 C C . ARG A 1 90 ? -10.665 -17.104 8.273 1.00 94.69 90 ARG A C 1
ATOM 719 O O . ARG A 1 90 ? -10.271 -16.992 7.118 1.00 94.69 90 ARG A O 1
ATOM 726 N N . VAL A 1 91 ? -10.475 -18.211 8.988 1.00 94.62 91 VAL A N 1
ATOM 727 C CA . VAL A 1 91 ? -9.991 -19.465 8.399 1.00 94.62 91 VAL A CA 1
ATOM 728 C C . VAL A 1 91 ? -11.189 -20.283 7.908 1.00 94.62 91 VAL A C 1
ATOM 730 O O . VAL A 1 91 ? -12.004 -20.746 8.709 1.00 94.62 91 VAL A O 1
ATOM 733 N N . ASP A 1 92 ? -11.314 -20.434 6.592 1.00 94.31 92 ASP A N 1
ATOM 734 C CA . ASP A 1 92 ? -12.295 -21.294 5.937 1.00 94.31 92 ASP A CA 1
ATOM 735 C C . ASP A 1 92 ? -11.838 -22.753 5.899 1.00 94.31 92 ASP A C 1
ATOM 737 O O . ASP A 1 92 ? -10.645 -23.075 5.877 1.00 94.31 92 ASP A O 1
ATOM 741 N N . GLN A 1 93 ? -12.827 -23.641 5.872 1.00 94.69 93 GLN A N 1
ATOM 742 C CA . GLN A 1 93 ? -12.651 -25.076 5.688 1.00 94.69 93 GLN A CA 1
ATOM 743 C C . GLN A 1 93 ? -13.459 -25.510 4.460 1.00 94.69 93 GLN A C 1
ATOM 745 O O . GLN A 1 93 ? -14.605 -25.946 4.611 1.00 94.69 93 GLN A O 1
ATOM 750 N N . PRO A 1 94 ? -12.890 -25.400 3.244 1.00 94.69 94 PRO A N 1
ATOM 751 C CA . PRO A 1 94 ? -13.635 -25.622 2.003 1.00 94.69 94 PRO A CA 1
ATOM 752 C C . PRO A 1 94 ? -14.322 -26.995 1.929 1.00 94.69 94 PRO A C 1
ATOM 754 O O . PRO A 1 94 ? -15.436 -27.107 1.420 1.00 94.69 94 PRO A O 1
ATOM 757 N N . TRP A 1 95 ? -13.723 -28.024 2.536 1.00 93.44 95 TRP A N 1
ATOM 758 C CA . TRP A 1 95 ? -14.254 -29.393 2.578 1.00 93.44 95 TRP A CA 1
ATOM 759 C C . TRP A 1 95 ? -15.645 -29.525 3.238 1.00 93.44 95 TRP A C 1
ATOM 761 O O . TRP A 1 95 ? -16.349 -30.523 3.041 1.00 93.44 95 TRP A O 1
ATOM 771 N N . LEU A 1 96 ? -16.073 -28.539 4.038 1.00 94.50 96 LEU A N 1
ATOM 772 C CA . LEU A 1 96 ? -17.415 -28.511 4.631 1.00 94.50 96 LEU A CA 1
ATOM 773 C C . LEU A 1 96 ? -18.510 -28.261 3.586 1.00 94.50 96 LEU A C 1
ATOM 775 O O . LEU A 1 96 ? -19.626 -28.747 3.757 1.00 94.50 96 LEU A O 1
ATOM 779 N N . ARG A 1 97 ? -18.183 -27.545 2.504 1.00 94.44 97 ARG A N 1
ATOM 780 C CA . ARG A 1 97 ? -19.102 -27.177 1.415 1.00 94.44 97 ARG A CA 1
ATOM 781 C C . ARG A 1 97 ? -18.833 -27.932 0.114 1.00 94.44 97 ARG A C 1
ATOM 783 O O . ARG A 1 97 ? -19.769 -28.166 -0.641 1.00 94.44 97 ARG A O 1
ATOM 790 N N . ASP A 1 98 ? -17.590 -28.346 -0.124 1.00 94.12 98 ASP A N 1
ATOM 791 C CA . ASP A 1 98 ? -17.182 -29.093 -1.315 1.00 94.12 98 ASP A CA 1
ATOM 792 C C . ASP A 1 98 ? -16.246 -30.253 -0.940 1.00 94.12 98 ASP A C 1
ATOM 794 O O . ASP A 1 98 ? -15.098 -30.049 -0.549 1.00 94.12 98 ASP A O 1
ATOM 798 N N . LYS A 1 99 ? -16.736 -31.490 -1.082 1.00 94.19 99 LYS A N 1
ATOM 799 C CA . LYS A 1 99 ? -16.007 -32.715 -0.708 1.00 94.19 99 LYS A CA 1
ATOM 800 C C . LYS A 1 99 ? -14.849 -33.076 -1.644 1.00 94.19 99 LYS A C 1
ATOM 802 O O . LYS A 1 99 ? -14.150 -34.043 -1.359 1.00 94.19 99 LYS A O 1
ATOM 807 N N . SER A 1 100 ? -14.627 -32.327 -2.726 1.00 95.62 100 SER A N 1
ATOM 808 C CA . SER A 1 100 ? -13.419 -32.473 -3.550 1.00 95.62 100 SER A CA 1
ATOM 809 C C . SER A 1 100 ? -12.151 -31.994 -2.830 1.00 95.62 100 SER A C 1
ATOM 811 O O . SER A 1 100 ? -11.052 -32.455 -3.138 1.00 95.62 100 SER A O 1
ATOM 813 N N . TYR A 1 101 ? -12.297 -31.115 -1.834 1.00 93.88 101 TYR A N 1
ATOM 814 C CA . TYR A 1 101 ? -11.198 -30.651 -0.997 1.00 93.88 101 TYR A CA 1
ATOM 815 C C . TYR A 1 101 ? -10.879 -31.655 0.114 1.00 93.88 101 TYR A C 1
ATOM 817 O O . TYR A 1 101 ? -11.772 -32.216 0.750 1.00 93.88 101 TYR A O 1
ATOM 825 N N . GLY A 1 102 ? -9.588 -31.825 0.408 1.00 95.38 102 GLY A N 1
ATOM 826 C CA . GLY A 1 102 ? -9.144 -32.599 1.567 1.00 95.38 102 GLY A CA 1
ATOM 827 C C . GLY A 1 102 ? -9.563 -31.945 2.888 1.00 95.38 102 GLY A C 1
ATOM 828 O O . GLY A 1 102 ? -9.525 -30.723 3.029 1.00 95.38 102 GLY A O 1
ATOM 829 N N . GLU A 1 103 ? -9.900 -32.760 3.891 1.00 94.00 103 GLU A N 1
ATOM 830 C CA . GLU A 1 103 ? -10.330 -32.297 5.223 1.00 94.00 103 GLU A CA 1
ATOM 831 C C . GLU A 1 103 ? -9.277 -31.433 5.937 1.00 94.00 103 GLU A C 1
ATOM 833 O O . GLU A 1 103 ? -9.609 -30.622 6.798 1.00 94.00 103 GLU A O 1
ATOM 838 N N . TRP A 1 104 ? -8.003 -31.555 5.564 1.00 91.69 104 TRP A N 1
ATOM 839 C CA . TRP A 1 104 ? -6.898 -30.762 6.109 1.00 91.69 104 TRP A CA 1
ATOM 840 C C . TRP A 1 104 ? -6.740 -29.381 5.457 1.00 91.69 104 TRP A C 1
ATOM 842 O O . TRP A 1 104 ? -5.971 -28.566 5.963 1.00 91.69 104 TRP A O 1
ATOM 852 N N . VAL A 1 105 ? -7.434 -29.094 4.349 1.00 92.38 105 VAL A N 1
ATOM 853 C CA . VAL A 1 105 ? -7.301 -27.806 3.655 1.00 92.38 105 VAL A CA 1
ATOM 854 C C . VAL A 1 105 ? -7.892 -26.692 4.519 1.00 92.38 105 VAL A C 1
ATOM 856 O O . VAL A 1 105 ? -9.021 -26.780 5.013 1.00 92.38 105 VAL A O 1
ATOM 859 N N . ARG A 1 106 ? -7.094 -25.646 4.731 1.00 92.06 106 ARG A N 1
ATOM 860 C CA . ARG A 1 106 ? -7.452 -24.423 5.451 1.00 92.06 106 ARG A CA 1
ATOM 861 C C . ARG A 1 106 ? -7.078 -23.243 4.570 1.00 92.06 106 ARG A C 1
ATOM 863 O O . ARG A 1 106 ? -5.953 -23.190 4.081 1.00 92.06 106 ARG A O 1
ATOM 870 N N . GLU A 1 107 ? -7.998 -22.305 4.399 1.00 92.44 107 GLU A N 1
ATOM 871 C CA . GLU A 1 107 ? -7.773 -21.099 3.599 1.00 92.44 107 GLU A CA 1
ATOM 872 C C . GLU A 1 107 ? -8.087 -19.868 4.438 1.00 92.44 107 GLU A C 1
ATOM 874 O O . GLU A 1 107 ? -9.098 -19.830 5.130 1.00 92.44 107 GLU A O 1
ATOM 879 N N . PHE A 1 108 ? -7.223 -18.857 4.407 1.00 94.12 108 PHE A N 1
ATOM 880 C CA . PHE A 1 108 ? -7.537 -17.579 5.038 1.00 94.12 108 PHE A CA 1
ATOM 881 C C . PHE A 1 108 ? -8.331 -16.726 4.051 1.00 94.12 108 PHE A C 1
ATOM 883 O O . PHE A 1 108 ? -7.847 -16.439 2.958 1.00 94.12 108 PHE A O 1
ATOM 890 N N . VAL A 1 109 ? -9.537 -16.326 4.439 1.00 94.56 109 VAL A N 1
ATOM 891 C CA . VAL A 1 109 ? -10.482 -15.580 3.601 1.00 94.56 109 VAL A CA 1
ATOM 892 C C . VAL A 1 109 ? -10.973 -14.328 4.324 1.00 94.56 109 VAL A C 1
ATOM 894 O O . VAL A 1 109 ? -10.845 -14.213 5.547 1.00 94.56 109 VAL A O 1
ATOM 897 N N . LEU A 1 110 ? -11.556 -13.395 3.570 1.00 95.62 110 LEU A N 1
ATOM 898 C CA . LEU A 1 110 ? -12.249 -12.234 4.120 1.00 95.62 110 LEU A CA 1
ATOM 899 C C . LEU A 1 110 ? -13.761 -12.418 4.015 1.00 95.62 110 LEU A C 1
ATOM 901 O O . LEU A 1 110 ? -14.319 -12.502 2.922 1.00 95.62 110 LEU A O 1
ATOM 905 N N . ASP A 1 111 ? -14.436 -12.399 5.158 1.00 96.00 111 ASP A N 1
ATOM 906 C CA . ASP A 1 111 ? -15.876 -12.188 5.182 1.00 96.00 111 ASP A CA 1
ATOM 907 C C . ASP A 1 111 ? -16.145 -10.684 5.011 1.00 96.00 111 ASP A C 1
ATOM 909 O O . ASP A 1 111 ? -15.487 -9.848 5.636 1.00 96.00 111 ASP A O 1
ATOM 913 N N . ARG A 1 112 ? -17.116 -10.326 4.165 1.00 96.31 112 ARG A N 1
ATOM 914 C CA . ARG A 1 112 ? -17.480 -8.933 3.856 1.00 96.31 112 ARG A CA 1
ATOM 915 C C . ARG A 1 112 ? -18.876 -8.601 4.361 1.00 96.31 112 ARG A C 1
ATOM 917 O O . ARG A 1 112 ? -19.838 -9.295 4.044 1.00 96.31 112 ARG A O 1
ATOM 924 N N . THR A 1 113 ? -18.988 -7.517 5.122 1.00 97.94 113 THR A N 1
ATOM 925 C CA . THR A 1 113 ? -20.259 -6.994 5.642 1.00 97.94 113 THR A CA 1
ATOM 926 C C . THR A 1 113 ? -20.483 -5.586 5.099 1.00 97.94 113 THR A C 1
ATOM 928 O O . THR A 1 113 ? -19.620 -4.734 5.314 1.00 97.94 113 THR A O 1
ATOM 931 N N . PRO A 1 114 ? -21.585 -5.313 4.378 1.00 97.88 114 PRO A N 1
ATOM 932 C CA . PRO A 1 114 ? -21.834 -3.986 3.824 1.00 97.88 114 PRO A CA 1
ATOM 933 C C . PRO A 1 114 ? -22.014 -2.954 4.938 1.00 97.88 114 PRO A C 1
ATOM 935 O O . PRO A 1 114 ? -22.619 -3.239 5.973 1.00 97.88 114 PRO A O 1
ATOM 938 N N . LEU A 1 115 ? -21.514 -1.743 4.704 1.00 98.00 115 LEU A N 1
ATOM 939 C CA . LEU A 1 115 ? -21.680 -0.602 5.594 1.00 98.00 115 LEU A CA 1
ATOM 940 C C . LEU A 1 115 ? -22.338 0.558 4.849 1.00 98.00 115 LEU A C 1
ATOM 942 O O . LEU A 1 115 ? -22.015 0.838 3.698 1.00 98.00 115 LEU A O 1
ATOM 946 N N . ASN A 1 116 ? -23.217 1.282 5.541 1.00 95.81 116 ASN A N 1
ATOM 947 C CA . ASN A 1 116 ? -23.802 2.516 5.006 1.00 95.81 116 ASN A CA 1
ATOM 948 C C . ASN A 1 116 ? -22.832 3.701 5.103 1.00 95.81 116 ASN A C 1
ATOM 950 O O . ASN A 1 116 ? -22.898 4.623 4.299 1.00 95.81 116 ASN A O 1
ATOM 954 N N . GLN A 1 117 ? -21.950 3.687 6.104 1.00 95.75 117 GLN A N 1
ATOM 955 C CA . GLN A 1 117 ? -20.944 4.718 6.331 1.00 95.75 117 GLN A CA 1
ATOM 956 C C . GLN A 1 117 ? -19.740 4.138 7.072 1.00 95.75 117 GLN A C 1
ATOM 958 O O . GLN A 1 117 ? -19.859 3.141 7.790 1.00 95.75 117 GLN A O 1
ATOM 963 N N . ARG A 1 118 ? -18.588 4.788 6.895 1.00 95.12 118 ARG A N 1
ATOM 964 C CA . ARG A 1 118 ? -17.339 4.470 7.592 1.00 95.12 118 ARG A CA 1
ATOM 965 C C . ARG A 1 118 ? -17.524 4.659 9.093 1.00 95.12 118 ARG A C 1
ATOM 967 O O . ARG A 1 118 ? -18.156 5.626 9.511 1.00 95.12 118 ARG A O 1
ATOM 974 N N . THR A 1 119 ? -16.932 3.781 9.894 1.00 96.44 119 THR A N 1
ATOM 975 C CA . THR A 1 119 ? -16.990 3.876 11.363 1.00 96.44 119 THR A CA 1
ATOM 976 C C . THR A 1 119 ? -15.628 4.124 12.009 1.00 96.44 119 THR A C 1
ATOM 978 O O . THR A 1 119 ? -15.557 4.502 13.174 1.00 96.44 119 THR A O 1
ATOM 981 N N . LEU A 1 120 ? -14.536 3.930 11.266 1.00 96.75 120 LEU A N 1
ATOM 982 C CA . LEU A 1 120 ? -13.175 4.009 11.795 1.00 96.75 120 LEU A CA 1
ATOM 983 C C . LEU A 1 120 ? -12.594 5.423 11.772 1.00 96.75 120 LEU A C 1
ATOM 985 O O . LEU A 1 120 ? -12.727 6.142 10.791 1.00 96.75 120 LEU A O 1
ATOM 989 N N . ARG A 1 121 ? -11.874 5.829 12.816 1.00 96.75 121 ARG A N 1
ATOM 990 C CA . ARG A 1 121 ? -11.231 7.154 12.874 1.00 96.75 121 ARG A CA 1
ATOM 991 C C . ARG A 1 121 ? -9.983 7.270 11.999 1.00 96.75 121 ARG A C 1
ATOM 993 O O . ARG A 1 121 ? -9.766 8.310 11.391 1.00 96.75 121 ARG A O 1
ATOM 1000 N N . TYR A 1 122 ? -9.172 6.219 11.925 1.00 98.38 122 TYR A N 1
ATOM 1001 C CA . TYR A 1 122 ? -7.874 6.273 11.253 1.00 98.38 122 TYR A CA 1
ATOM 1002 C C . TYR A 1 122 ? -7.937 5.709 9.835 1.00 98.38 122 TYR A C 1
ATOM 1004 O O . TYR A 1 122 ? -8.490 4.629 9.608 1.00 98.38 122 TYR A O 1
ATOM 1012 N N . GLY A 1 123 ? -7.346 6.447 8.899 1.00 98.06 123 GLY A N 1
ATOM 1013 C CA . GLY A 1 123 ? -7.263 6.117 7.485 1.00 98.06 123 GLY A CA 1
ATOM 1014 C C . GLY A 1 123 ? -5.836 5.831 7.029 1.00 98.06 123 GLY A C 1
ATOM 1015 O O . GLY A 1 123 ? -4.885 6.422 7.536 1.00 98.06 123 GLY A O 1
ATOM 1016 N N . VAL A 1 124 ? -5.696 4.964 6.030 1.00 98.44 124 VAL A N 1
ATOM 1017 C CA . VAL A 1 124 ? -4.451 4.722 5.293 1.00 98.44 124 VAL A CA 1
ATOM 1018 C C . VAL A 1 124 ? -4.669 5.113 3.843 1.00 98.44 124 VAL A C 1
ATOM 1020 O O . VAL A 1 124 ? -5.633 4.666 3.222 1.00 98.44 124 VAL A O 1
ATOM 1023 N N . LYS A 1 125 ? -3.779 5.945 3.309 1.00 97.56 125 LYS A N 1
ATOM 1024 C CA . LYS A 1 125 ? -3.843 6.442 1.935 1.00 97.56 125 LYS A CA 1
ATOM 1025 C C . LYS A 1 125 ? -2.470 6.358 1.290 1.00 97.56 125 LYS A C 1
ATOM 1027 O O . LYS A 1 125 ? -1.494 6.759 1.918 1.00 97.56 125 LYS A O 1
ATOM 1032 N N . PHE A 1 126 ? -2.401 5.900 0.048 1.00 96.81 126 PHE A N 1
ATOM 1033 C CA . PHE A 1 126 ? -1.183 5.988 -0.756 1.00 96.81 126 PHE A CA 1
ATOM 1034 C C . PHE A 1 126 ? -1.374 6.895 -1.973 1.00 96.81 126 PHE A C 1
ATOM 1036 O O . PHE A 1 126 ? -2.497 7.065 -2.454 1.00 96.81 126 PHE A O 1
ATOM 1043 N N . GLU A 1 127 ? -0.285 7.479 -2.457 1.00 95.56 127 GLU A N 1
ATOM 1044 C CA . GLU A 1 127 ? -0.246 8.351 -3.630 1.00 95.56 127 GLU A CA 1
ATOM 1045 C C . GLU A 1 127 ? 1.074 8.131 -4.379 1.00 95.56 127 GLU A C 1
ATOM 1047 O O . GLU A 1 127 ? 2.136 8.080 -3.757 1.00 95.56 127 GLU A O 1
ATOM 1052 N N . ASP A 1 128 ? 1.011 8.033 -5.708 1.00 95.88 128 ASP A N 1
ATOM 1053 C CA . ASP A 1 128 ? 2.186 8.245 -6.554 1.00 95.88 128 ASP A CA 1
ATOM 1054 C C . ASP A 1 128 ? 2.512 9.739 -6.527 1.00 95.88 128 ASP A C 1
ATOM 1056 O O . ASP A 1 128 ? 1.644 10.572 -6.802 1.00 95.88 128 ASP A O 1
ATOM 1060 N N . ILE A 1 129 ? 3.738 10.073 -6.143 1.00 97.06 129 ILE A N 1
ATOM 1061 C CA . ILE A 1 129 ? 4.187 11.465 -6.018 1.00 97.06 129 ILE A CA 1
ATOM 1062 C C . ILE A 1 129 ? 5.201 11.840 -7.096 1.00 97.06 129 ILE A C 1
ATOM 1064 O O . ILE A 1 129 ? 5.800 12.910 -7.007 1.00 97.06 129 ILE A O 1
ATOM 1068 N N . SER A 1 130 ? 5.406 10.980 -8.099 1.00 96.38 130 SER A N 1
ATOM 1069 C CA . SER A 1 130 ? 6.379 11.257 -9.143 1.00 96.38 130 SER A CA 1
ATOM 1070 C C . SER A 1 130 ? 5.960 12.396 -10.052 1.00 96.38 130 SER A C 1
ATOM 1072 O O . SER A 1 130 ? 4.819 12.459 -10.517 1.00 96.38 130 SER A O 1
ATOM 1074 N N . THR A 1 131 ? 6.925 13.234 -10.415 1.00 96.25 131 THR A N 1
ATOM 1075 C CA . THR A 1 131 ? 6.744 14.210 -11.490 1.00 96.25 131 THR A CA 1
ATOM 1076 C C . THR A 1 131 ? 6.985 13.588 -12.863 1.00 96.25 131 THR A C 1
ATOM 1078 O O . THR A 1 131 ? 7.510 12.479 -13.006 1.00 96.25 131 THR A O 1
ATOM 1081 N N . ARG A 1 132 ? 6.605 14.316 -13.917 1.00 95.19 132 ARG A N 1
ATOM 1082 C CA . ARG A 1 132 ? 6.879 13.901 -15.296 1.00 95.19 132 ARG A CA 1
ATOM 1083 C C . ARG A 1 132 ? 8.383 13.783 -15.546 1.00 95.19 132 ARG A C 1
ATOM 1085 O O . ARG A 1 132 ? 8.816 12.796 -16.129 1.00 95.19 132 ARG A O 1
ATOM 1092 N N . GLU A 1 133 ? 9.142 14.767 -15.085 1.00 96.44 133 GLU A N 1
ATOM 1093 C CA . GLU A 1 133 ? 10.594 14.866 -15.231 1.00 96.44 133 GLU A CA 1
ATOM 1094 C C . GLU A 1 133 ? 11.294 13.702 -14.521 1.00 96.44 133 GLU A C 1
ATOM 1096 O O . GLU A 1 133 ? 12.202 13.083 -15.068 1.00 96.44 133 GLU A O 1
ATOM 1101 N N . GLU A 1 134 ? 10.828 13.331 -13.328 1.00 96.81 134 GLU A N 1
ATOM 1102 C CA . GLU A 1 134 ? 11.314 12.142 -12.626 1.00 96.81 134 GLU A CA 1
ATOM 1103 C C . GLU A 1 134 ? 11.044 10.864 -13.425 1.00 96.81 134 GLU A C 1
ATOM 1105 O O . GLU A 1 134 ? 11.937 10.026 -13.584 1.00 96.81 134 GLU A O 1
ATOM 1110 N N . ARG A 1 135 ? 9.836 10.725 -13.990 1.00 95.94 135 ARG A N 1
ATOM 1111 C CA . ARG A 1 135 ? 9.492 9.562 -14.813 1.00 95.94 135 ARG A CA 1
ATOM 1112 C C . ARG A 1 135 ? 10.362 9.447 -16.056 1.00 95.94 135 ARG A C 1
ATOM 1114 O O . ARG A 1 135 ? 10.738 8.324 -16.361 1.00 95.94 135 ARG A O 1
ATOM 1121 N N . GLU A 1 136 ? 10.732 10.558 -16.699 1.00 95.94 136 GLU A N 1
ATOM 1122 C CA . GLU A 1 136 ? 11.665 10.583 -17.845 1.00 95.94 136 GLU A CA 1
ATOM 1123 C C . GLU A 1 136 ? 13.053 10.021 -17.499 1.00 95.94 136 GLU A C 1
ATOM 1125 O O . GLU A 1 136 ? 13.754 9.507 -18.373 1.00 95.94 136 GLU A O 1
ATOM 1130 N N . HIS A 1 137 ? 13.423 10.057 -16.218 1.00 96.25 137 HIS A N 1
ATOM 1131 C CA . HIS A 1 137 ? 14.658 9.486 -15.682 1.00 96.25 137 HIS A CA 1
ATOM 1132 C C . HIS A 1 137 ? 14.459 8.137 -14.980 1.00 96.25 137 HIS A C 1
ATOM 1134 O O . HIS A 1 137 ? 15.355 7.669 -14.271 1.00 96.25 137 HIS A O 1
ATOM 1140 N N . TRP A 1 138 ? 13.308 7.489 -15.185 1.00 96.75 138 TRP A N 1
ATOM 1141 C CA . TRP A 1 138 ? 12.937 6.235 -14.529 1.00 96.75 138 TRP A CA 1
ATOM 1142 C C . TRP A 1 138 ? 13.028 6.302 -13.002 1.00 96.75 138 TRP A C 1
ATOM 1144 O O . TRP A 1 138 ? 13.485 5.360 -12.352 1.00 96.75 138 TRP A O 1
ATOM 1154 N N . ILE A 1 139 ? 12.578 7.418 -12.430 1.00 97.19 139 ILE A N 1
ATOM 1155 C CA . ILE A 1 139 ? 12.448 7.617 -10.988 1.00 97.19 139 ILE A CA 1
ATOM 1156 C C . ILE A 1 139 ? 10.970 7.479 -10.619 1.00 97.19 139 ILE A C 1
ATOM 1158 O O . ILE A 1 139 ? 10.118 8.134 -11.210 1.00 97.19 139 ILE A O 1
ATOM 1162 N N . ALA A 1 140 ? 10.658 6.615 -9.656 1.00 96.94 140 ALA A N 1
ATOM 1163 C CA . ALA A 1 140 ? 9.314 6.392 -9.132 1.00 96.94 140 ALA A CA 1
ATOM 1164 C C . ALA A 1 140 ? 9.256 6.784 -7.653 1.00 96.94 140 ALA A C 1
ATOM 1166 O O . ALA A 1 140 ? 10.118 6.359 -6.888 1.00 96.94 140 ALA A O 1
ATOM 1167 N N . GLY A 1 141 ? 8.244 7.550 -7.253 1.00 97.06 141 GLY A N 1
ATOM 1168 C CA . GLY A 1 141 ? 8.043 8.068 -5.907 1.00 97.06 141 GLY A CA 1
ATOM 1169 C C . GLY A 1 141 ? 6.669 7.694 -5.360 1.00 97.06 141 GLY A C 1
ATOM 1170 O O . GLY A 1 141 ? 5.667 7.767 -6.067 1.00 97.06 141 GLY A O 1
ATOM 1171 N N . SER A 1 142 ? 6.626 7.335 -4.080 1.00 96.88 142 SER A N 1
ATOM 1172 C CA . SER A 1 142 ? 5.413 6.992 -3.336 1.00 96.88 142 SER A CA 1
ATOM 1173 C C . SER A 1 142 ? 5.321 7.801 -2.055 1.00 96.88 142 SER A C 1
ATOM 1175 O O . SER A 1 142 ? 6.322 7.973 -1.348 1.00 96.88 142 SER A O 1
ATOM 1177 N N . SER A 1 143 ? 4.107 8.202 -1.697 1.00 97.69 143 SER A N 1
ATOM 1178 C CA . SER A 1 143 ? 3.761 8.611 -0.341 1.00 97.69 143 SER A CA 1
ATOM 1179 C C . SER A 1 143 ? 2.698 7.680 0.234 1.00 97.69 143 SER A C 1
ATOM 1181 O O . SER A 1 143 ? 1.656 7.450 -0.375 1.00 97.69 143 SER A O 1
ATOM 1183 N N . LEU A 1 144 ? 2.948 7.160 1.436 1.00 97.88 144 LEU A N 1
ATOM 1184 C CA . LEU A 1 144 ? 1.997 6.393 2.235 1.00 97.88 144 LEU A CA 1
ATOM 1185 C C . LEU A 1 144 ? 1.711 7.145 3.535 1.00 97.88 144 LEU A C 1
ATOM 1187 O O . LEU A 1 144 ? 2.603 7.318 4.366 1.00 97.88 144 LEU A O 1
ATOM 1191 N N . LYS A 1 145 ? 0.460 7.554 3.731 1.00 98.50 145 LYS A N 1
ATOM 1192 C CA . LYS A 1 145 ? 0.004 8.371 4.858 1.00 98.50 145 LYS A CA 1
ATOM 1193 C C . LYS A 1 145 ? -0.936 7.584 5.759 1.00 98.50 145 LYS A C 1
ATOM 1195 O O . LYS A 1 145 ? -1.848 6.902 5.290 1.00 98.50 145 LYS A O 1
ATOM 1200 N N . VAL A 1 146 ? -0.739 7.747 7.060 1.00 98.69 146 VAL A N 1
ATOM 1201 C CA . VAL A 1 146 ? -1.699 7.400 8.105 1.00 98.69 146 VAL A CA 1
ATOM 1202 C C . VAL A 1 146 ? -2.323 8.695 8.600 1.00 98.69 146 VAL A C 1
ATOM 1204 O O . VAL A 1 146 ? -1.611 9.601 9.028 1.00 98.69 146 VAL A O 1
ATOM 1207 N N . ILE A 1 147 ? -3.646 8.787 8.525 1.00 98.44 147 ILE A N 1
ATOM 1208 C CA . ILE A 1 147 ? -4.392 10.032 8.710 1.00 98.44 147 ILE A CA 1
ATOM 1209 C C . ILE A 1 147 ? -5.441 9.830 9.801 1.00 98.44 147 ILE A C 1
ATOM 1211 O O . ILE A 1 147 ? -6.143 8.819 9.820 1.00 98.44 147 ILE A O 1
ATOM 1215 N N . ASP A 1 148 ? -5.573 10.798 10.695 1.00 98.12 148 ASP A N 1
ATOM 1216 C CA . ASP A 1 148 ? -6.746 10.940 11.544 1.00 98.12 148 ASP A CA 1
ATOM 1217 C C . ASP A 1 148 ? -7.861 11.613 10.737 1.00 98.12 148 ASP A C 1
ATOM 1219 O O . ASP A 1 148 ? -7.772 12.782 10.370 1.00 98.12 148 ASP A O 1
ATOM 1223 N N . LEU A 1 149 ? -8.910 10.864 10.408 1.00 97.38 149 LEU A N 1
ATOM 1224 C CA . LEU A 1 149 ? -9.979 11.335 9.528 1.00 97.38 149 LEU A CA 1
ATOM 1225 C C . LEU A 1 149 ? -10.977 12.258 10.242 1.00 97.38 149 LEU A C 1
ATOM 1227 O O . LEU A 1 149 ? -11.834 12.829 9.572 1.00 97.38 149 LEU A O 1
ATOM 1231 N N . GLU A 1 150 ? -10.913 12.381 11.572 1.00 96.38 150 GLU A N 1
ATOM 1232 C CA . GLU A 1 150 ? -11.722 13.352 12.323 1.00 96.38 150 GLU A CA 1
ATOM 1233 C C . GLU A 1 150 ? -11.063 14.733 12.324 1.00 96.38 150 GLU A C 1
ATOM 1235 O O . GLU A 1 150 ? -11.744 15.740 12.140 1.00 96.38 150 GLU A O 1
ATOM 1240 N N . THR A 1 151 ? -9.743 14.784 12.514 1.00 97.38 151 THR A N 1
ATOM 1241 C CA . THR A 1 151 ? -8.988 16.046 12.613 1.00 97.38 151 THR A CA 1
ATOM 1242 C C . THR A 1 151 ? -8.342 16.470 11.293 1.00 97.38 151 THR A C 1
ATOM 1244 O O . THR A 1 151 ? -8.009 17.640 11.125 1.00 97.38 151 THR A O 1
ATOM 1247 N N . GLY A 1 152 ? -8.156 15.537 10.356 1.00 96.12 152 GLY A N 1
ATOM 1248 C CA . GLY A 1 152 ? -7.378 15.731 9.131 1.00 96.12 152 GLY A CA 1
ATOM 1249 C C . GLY A 1 152 ? -5.860 15.652 9.334 1.00 96.12 152 GLY A C 1
ATOM 1250 O O . GLY A 1 152 ? -5.107 15.901 8.393 1.00 96.12 152 GLY 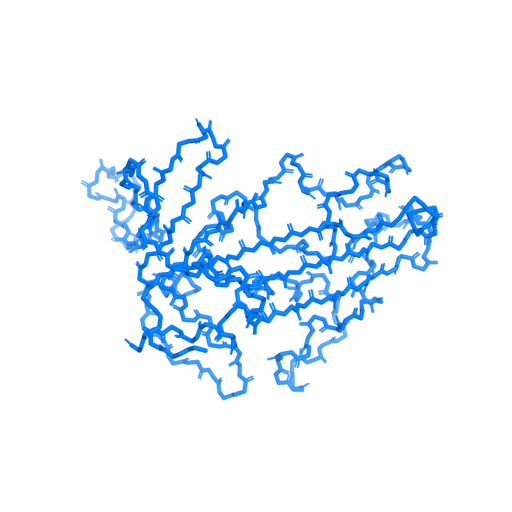A O 1
ATOM 1251 N N . GLU A 1 153 ? -5.392 15.322 10.539 1.00 98.06 153 GLU A N 1
ATOM 1252 C CA . GLU A 1 153 ? -3.967 15.271 10.876 1.00 98.06 153 GLU A CA 1
ATOM 1253 C C . GLU A 1 153 ? -3.268 14.054 10.251 1.00 98.06 153 GLU A C 1
ATOM 1255 O O . GLU A 1 153 ? -3.783 12.935 10.276 1.00 98.06 153 GLU A O 1
ATOM 1260 N N . VAL A 1 154 ? -2.053 14.249 9.730 1.00 98.44 154 VAL A N 1
ATOM 1261 C CA . VAL A 1 154 ? -1.186 13.151 9.283 1.00 98.44 154 VAL A CA 1
ATOM 1262 C C . VAL A 1 154 ? -0.399 12.626 10.482 1.00 98.44 154 VAL A C 1
ATOM 1264 O O . VAL A 1 154 ? 0.557 13.247 10.936 1.00 98.44 154 VAL A O 1
ATOM 1267 N N . LEU A 1 155 ? -0.790 11.454 10.980 1.00 98.38 155 LEU A N 1
ATOM 1268 C CA . LEU A 1 155 ? -0.162 10.786 12.127 1.00 98.38 155 LEU A CA 1
ATOM 1269 C C . LEU A 1 155 ? 1.199 10.174 11.781 1.00 98.38 155 LEU A C 1
ATOM 1271 O O . LEU A 1 155 ? 2.024 9.919 12.656 1.00 98.38 155 LEU A O 1
ATOM 1275 N N . GLY A 1 156 ? 1.416 9.889 10.501 1.00 98.25 156 GLY A N 1
ATOM 1276 C CA . GLY A 1 156 ? 2.687 9.421 9.983 1.00 98.25 156 GLY A CA 1
ATOM 1277 C C . GLY A 1 156 ? 2.664 9.368 8.467 1.00 98.25 156 GLY A C 1
ATOM 1278 O O . GLY A 1 156 ? 1.661 8.990 7.863 1.00 98.25 156 GLY A O 1
ATOM 1279 N N . GLU A 1 157 ? 3.792 9.703 7.856 1.00 98.06 157 GLU A N 1
ATOM 1280 C CA . GLU A 1 157 ? 3.989 9.614 6.416 1.00 98.06 157 GLU A CA 1
ATOM 1281 C C . GLU A 1 157 ? 5.292 8.880 6.115 1.00 98.06 157 GLU A C 1
ATOM 1283 O O . GLU A 1 157 ? 6.328 9.115 6.743 1.00 98.06 157 GLU A O 1
ATOM 1288 N N . ARG A 1 158 ? 5.236 7.972 5.144 1.00 96.12 158 ARG A N 1
ATOM 1289 C CA . ARG A 1 158 ? 6.410 7.364 4.540 1.00 96.12 158 ARG A CA 1
ATOM 1290 C C . ARG A 1 158 ? 6.486 7.814 3.100 1.00 96.12 158 ARG A C 1
ATOM 1292 O O . ARG A 1 158 ? 5.672 7.399 2.283 1.00 96.12 158 ARG A O 1
ATOM 1299 N N . VAL A 1 159 ? 7.521 8.584 2.816 1.00 97.56 159 VAL A N 1
ATOM 1300 C CA . VAL A 1 159 ? 7.919 8.930 1.460 1.00 97.56 159 VAL A CA 1
ATOM 1301 C C . VAL A 1 159 ? 9.067 8.025 1.043 1.00 97.56 159 VAL A C 1
ATOM 1303 O O . VAL A 1 159 ? 9.966 7.750 1.846 1.00 97.56 159 VAL A O 1
ATOM 1306 N N . GLY A 1 160 ? 9.034 7.554 -0.195 1.00 96.69 160 GLY A N 1
ATOM 1307 C CA . GLY A 1 160 ? 10.142 6.812 -0.763 1.00 96.69 160 GLY A CA 1
ATOM 1308 C C . GLY A 1 160 ? 10.208 6.917 -2.271 1.00 96.69 160 GLY A C 1
ATOM 1309 O O . GLY A 1 160 ? 9.199 7.139 -2.931 1.00 96.69 160 GLY A O 1
ATOM 1310 N N . TYR A 1 161 ? 11.421 6.769 -2.781 1.00 97.81 161 TYR A N 1
ATOM 1311 C CA . TYR A 1 161 ? 11.747 6.831 -4.192 1.00 97.81 161 TYR A CA 1
ATOM 1312 C C . TYR A 1 161 ? 12.578 5.620 -4.585 1.00 97.81 161 TYR A C 1
ATOM 1314 O O . TYR A 1 161 ? 13.318 5.069 -3.772 1.00 97.81 161 TYR A O 1
ATOM 1322 N N . MET A 1 162 ? 12.498 5.227 -5.846 1.00 97.19 162 MET A N 1
ATOM 1323 C CA . MET A 1 162 ? 13.416 4.271 -6.450 1.00 97.19 162 MET A CA 1
ATOM 1324 C C . MET A 1 162 ? 13.731 4.659 -7.886 1.00 97.19 162 MET A C 1
ATOM 1326 O O . MET A 1 162 ? 12.948 5.355 -8.529 1.00 97.19 162 MET A O 1
ATOM 1330 N N . VAL A 1 163 ? 14.874 4.198 -8.388 1.00 97.50 163 VAL A N 1
ATOM 1331 C CA . VAL A 1 163 ? 15.352 4.533 -9.732 1.00 97.50 163 VAL A CA 1
ATOM 1332 C C . VAL A 1 163 ? 15.847 3.294 -10.473 1.00 97.50 163 VAL A C 1
ATOM 1334 O O . VAL A 1 163 ? 16.629 2.512 -9.931 1.00 97.50 163 VAL A O 1
ATOM 1337 N N . ASP A 1 164 ? 15.433 3.115 -11.731 1.00 97.00 164 ASP A N 1
ATOM 1338 C CA . ASP A 1 164 ? 16.071 2.124 -12.605 1.00 97.00 164 ASP A CA 1
ATOM 1339 C C . ASP A 1 164 ? 17.324 2.725 -13.251 1.00 97.00 164 ASP A C 1
ATOM 1341 O O . ASP A 1 164 ? 17.266 3.506 -14.204 1.00 97.00 164 ASP A O 1
ATOM 1345 N N . TRP A 1 165 ? 18.494 2.316 -12.763 1.00 94.56 165 TRP A N 1
ATOM 1346 C CA . TRP A 1 165 ? 19.785 2.767 -13.293 1.00 94.56 165 TRP A CA 1
ATOM 1347 C C . TRP A 1 165 ? 20.008 2.369 -14.754 1.00 94.56 165 TRP A C 1
ATOM 1349 O O . TRP A 1 165 ? 20.810 2.993 -15.444 1.00 94.56 165 TRP A O 1
ATOM 1359 N N . ALA A 1 166 ? 19.302 1.346 -15.242 1.00 95.50 166 ALA A N 1
ATOM 1360 C CA . ALA A 1 166 ? 19.359 0.949 -16.643 1.00 95.50 166 ALA A CA 1
ATOM 1361 C C . ALA A 1 166 ? 18.366 1.718 -17.533 1.00 95.50 166 ALA A C 1
ATOM 1363 O O . ALA A 1 166 ? 18.229 1.375 -18.708 1.00 95.50 166 ALA A O 1
ATOM 1364 N N . GLN A 1 167 ? 17.701 2.745 -16.987 1.00 95.25 167 GLN A N 1
ATOM 1365 C CA . GLN A 1 167 ? 16.856 3.702 -17.706 1.00 95.25 167 GLN A CA 1
ATOM 1366 C C . GLN A 1 167 ? 15.787 3.022 -18.577 1.00 95.25 167 GLN A C 1
ATOM 1368 O O . GLN A 1 167 ? 15.600 3.360 -19.747 1.00 95.25 167 GLN A O 1
ATOM 1373 N N . GLY A 1 168 ? 15.111 2.014 -18.023 1.00 94.81 168 GLY A N 1
ATOM 1374 C CA . GLY A 1 168 ? 14.048 1.285 -18.708 1.00 94.81 168 GLY A CA 1
ATOM 1375 C C . GLY A 1 168 ? 14.518 0.116 -19.555 1.00 94.81 168 GLY A C 1
ATOM 1376 O O . GLY A 1 168 ? 13.707 -0.494 -20.256 1.00 94.81 168 GLY A O 1
ATOM 1377 N N . SER A 1 169 ? 15.814 -0.203 -19.540 1.00 94.75 169 SER A N 1
ATOM 1378 C CA . SER A 1 169 ? 16.347 -1.303 -20.337 1.00 94.75 169 SER A CA 1
ATOM 1379 C C . SER A 1 169 ? 15.726 -2.639 -19.936 1.00 94.75 169 SER A C 1
ATOM 1381 O O . SER A 1 169 ? 15.772 -3.066 -18.781 1.00 94.75 169 SER A O 1
ATOM 1383 N N . ARG A 1 170 ? 15.214 -3.338 -20.950 1.00 93.88 170 ARG A N 1
ATOM 1384 C CA . ARG A 1 170 ? 14.617 -4.679 -20.852 1.00 93.88 170 ARG A CA 1
ATOM 1385 C C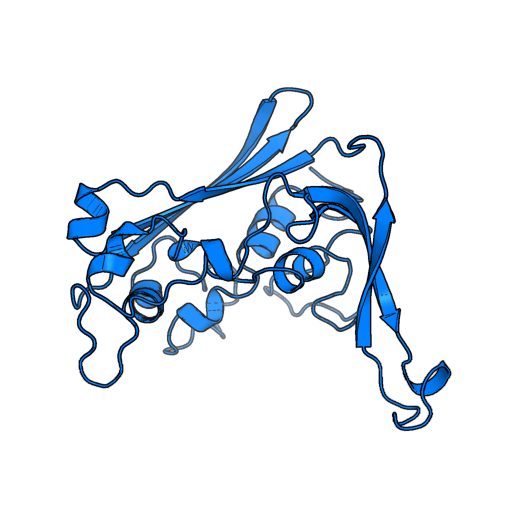 . ARG A 1 170 ? 15.584 -5.789 -21.279 1.00 93.88 170 ARG A C 1
ATOM 1387 O O . ARG A 1 170 ? 15.192 -6.950 -21.410 1.00 93.88 170 ARG A O 1
ATOM 1394 N N . ALA A 1 171 ? 16.851 -5.446 -21.532 1.00 93.81 171 ALA A N 1
ATOM 1395 C CA . ALA A 1 171 ? 17.882 -6.410 -21.906 1.00 93.81 171 ALA A CA 1
ATOM 1396 C C . ALA A 1 171 ? 18.008 -7.516 -20.846 1.00 93.81 171 ALA A C 1
ATOM 1398 O O . ALA A 1 171 ? 17.977 -7.243 -19.649 1.00 93.81 171 ALA A O 1
ATOM 1399 N N . GLY A 1 172 ? 18.136 -8.770 -21.287 1.00 91.81 172 GLY A N 1
ATOM 1400 C CA . GLY A 1 172 ? 18.237 -9.916 -20.377 1.00 91.81 172 GLY A CA 1
ATOM 1401 C C . GLY A 1 172 ? 16.955 -10.214 -19.592 1.00 91.81 172 GLY A C 1
ATOM 1402 O O . GLY A 1 172 ? 17.044 -10.722 -18.482 1.00 91.81 172 GLY A O 1
ATOM 1403 N N . ALA A 1 173 ? 15.782 -9.885 -20.150 1.00 90.62 173 ALA A N 1
ATOM 1404 C CA . ALA A 1 173 ? 14.474 -10.064 -19.511 1.00 90.62 173 ALA A CA 1
ATOM 1405 C C . ALA A 1 173 ? 14.279 -9.234 -18.225 1.00 90.62 173 ALA A C 1
ATOM 1407 O O . ALA A 1 173 ? 13.497 -9.601 -17.349 1.00 90.62 173 ALA A O 1
ATOM 1408 N N . ARG A 1 174 ? 14.981 -8.099 -18.114 1.00 92.56 174 ARG A N 1
ATOM 1409 C CA . ARG A 1 174 ? 14.790 -7.142 -17.021 1.00 92.56 174 ARG A CA 1
ATOM 1410 C C . ARG A 1 174 ? 13.377 -6.562 -17.031 1.00 92.56 174 ARG A C 1
ATOM 1412 O O . ARG A 1 174 ? 12.844 -6.192 -18.077 1.00 92.56 174 ARG A O 1
ATOM 1419 N N . GLN A 1 175 ? 12.833 -6.415 -15.830 1.00 94.12 175 GLN A N 1
ATOM 1420 C CA . GLN A 1 175 ? 11.630 -5.647 -15.531 1.00 94.12 175 GLN A CA 1
ATOM 1421 C C . GLN A 1 175 ? 12.067 -4.369 -14.798 1.00 94.12 175 GLN A C 1
ATOM 1423 O O . GLN A 1 175 ? 12.444 -4.461 -13.628 1.00 94.12 175 GLN A O 1
ATOM 1428 N N . PRO A 1 176 ? 12.114 -3.204 -15.472 1.00 95.44 176 PRO A N 1
ATOM 1429 C CA . PRO A 1 176 ? 12.719 -1.985 -14.935 1.00 95.44 176 PRO A CA 1
ATOM 1430 C C . PRO A 1 176 ? 12.283 -1.627 -13.514 1.00 95.44 176 PRO A C 1
ATOM 1432 O O . PRO A 1 176 ? 13.136 -1.451 -12.648 1.00 95.44 176 PRO A O 1
ATOM 1435 N N . TRP A 1 177 ? 10.976 -1.604 -13.231 1.00 95.44 177 TRP A N 1
ATOM 1436 C CA . TRP A 1 177 ? 10.490 -1.231 -11.898 1.00 95.44 177 TRP A CA 1
ATOM 1437 C C . TRP A 1 177 ? 10.800 -2.270 -10.822 1.00 95.44 177 TRP A C 1
ATOM 1439 O O . TRP A 1 177 ? 11.105 -1.911 -9.689 1.00 95.44 177 TRP A O 1
ATOM 1449 N N . THR A 1 178 ? 10.858 -3.547 -11.189 1.00 93.88 178 THR A N 1
ATOM 1450 C CA . THR A 1 178 ? 11.306 -4.616 -10.289 1.00 93.88 178 THR A CA 1
ATOM 1451 C C . THR A 1 178 ? 12.792 -4.484 -9.938 1.00 93.88 178 THR A C 1
ATOM 1453 O O . THR A 1 178 ? 13.184 -4.793 -8.816 1.00 93.88 178 THR A O 1
ATOM 1456 N N . PHE A 1 179 ? 13.629 -4.026 -10.873 1.00 94.50 179 PHE A N 1
ATOM 1457 C CA . PHE A 1 179 ? 15.059 -3.786 -10.634 1.00 94.50 179 PHE A CA 1
ATOM 1458 C C . PHE A 1 179 ? 15.326 -2.445 -9.943 1.00 94.50 179 PHE A C 1
ATOM 1460 O O . PHE A 1 179 ? 16.294 -2.325 -9.193 1.00 94.50 179 PHE A O 1
ATOM 1467 N N . ALA A 1 180 ? 14.465 -1.447 -10.149 1.00 96.38 180 ALA A N 1
ATOM 1468 C CA . ALA A 1 180 ? 14.557 -0.161 -9.466 1.00 96.38 180 ALA A CA 1
ATOM 1469 C C . ALA A 1 180 ? 14.516 -0.321 -7.942 1.00 96.38 180 ALA A C 1
ATOM 1471 O O . ALA A 1 180 ? 15.188 0.431 -7.241 1.00 96.38 180 ALA A O 1
ATOM 1472 N N . ALA A 1 181 ? 13.816 -1.344 -7.436 1.00 94.94 181 ALA A N 1
ATOM 1473 C CA . ALA A 1 181 ? 13.738 -1.648 -6.013 1.00 94.94 181 ALA A CA 1
ATOM 1474 C C . ALA A 1 181 ? 15.112 -1.825 -5.337 1.00 94.94 181 ALA A C 1
ATOM 1476 O O . ALA A 1 181 ? 15.251 -1.516 -4.155 1.00 94.94 181 ALA A O 1
ATOM 1477 N N . ASP A 1 182 ? 16.140 -2.270 -6.072 1.00 93.56 182 ASP A N 1
ATOM 1478 C CA . ASP A 1 182 ? 17.513 -2.393 -5.554 1.00 93.56 182 ASP A CA 1
ATOM 1479 C C . ASP A 1 182 ? 18.167 -1.031 -5.266 1.00 93.56 182 ASP A C 1
ATOM 1481 O O . ASP A 1 182 ? 19.136 -0.946 -4.517 1.00 93.56 182 ASP A O 1
ATOM 1485 N N . ASN A 1 183 ? 17.616 0.037 -5.843 1.00 95.44 183 ASN A N 1
ATOM 1486 C CA . ASN A 1 183 ? 18.059 1.422 -5.708 1.00 95.44 183 ASN A CA 1
ATOM 1487 C C . ASN A 1 183 ? 16.964 2.279 -5.054 1.00 95.44 183 ASN A C 1
ATOM 1489 O O . ASN A 1 183 ? 16.776 3.449 -5.395 1.00 95.44 183 ASN A O 1
ATOM 1493 N N . ALA A 1 184 ? 16.204 1.668 -4.147 1.00 95.88 184 ALA A N 1
ATOM 1494 C CA . ALA A 1 184 ? 15.156 2.319 -3.388 1.00 95.88 184 ALA A CA 1
ATOM 1495 C C . ALA A 1 184 ? 15.718 3.051 -2.162 1.00 95.88 184 ALA A C 1
ATOM 1497 O O . ALA A 1 184 ? 16.558 2.533 -1.424 1.00 95.88 184 ALA A O 1
ATOM 1498 N N . CYS A 1 185 ? 15.197 4.243 -1.899 1.00 94.38 185 CYS A N 1
ATOM 1499 C CA . CYS A 1 185 ? 15.386 4.960 -0.653 1.00 94.38 185 CYS A CA 1
ATOM 1500 C C . CYS A 1 185 ? 14.024 5.415 -0.111 1.00 94.38 185 CYS A C 1
ATOM 1502 O O . CYS A 1 185 ? 13.317 6.155 -0.791 1.00 94.38 185 CYS A O 1
ATOM 1504 N N . PRO A 1 186 ? 13.649 5.039 1.120 1.00 93.69 186 PRO A N 1
ATOM 1505 C CA . PRO A 1 186 ? 14.359 4.110 1.995 1.00 93.69 186 PRO A CA 1
ATOM 1506 C C . PRO A 1 186 ? 14.360 2.663 1.462 1.00 93.69 186 PRO A C 1
ATOM 1508 O O . PRO A 1 186 ? 13.420 2.268 0.773 1.00 93.69 186 PRO A O 1
ATOM 1511 N N . ASP A 1 187 ? 15.392 1.889 1.829 1.00 92.19 187 ASP A N 1
ATOM 1512 C CA . ASP A 1 187 ? 15.531 0.459 1.488 1.00 92.19 187 ASP A CA 1
ATOM 1513 C C . ASP A 1 187 ? 14.372 -0.366 2.083 1.00 92.19 187 ASP A C 1
ATOM 1515 O O . ASP A 1 187 ? 13.966 -0.162 3.235 1.00 92.19 187 ASP A O 1
ATOM 1519 N N . PHE A 1 188 ? 13.853 -1.320 1.309 1.00 91.50 188 PHE A N 1
ATOM 1520 C CA . PHE A 1 188 ? 12.758 -2.209 1.695 1.00 91.50 188 PHE A CA 1
ATOM 1521 C C . PHE A 1 188 ? 13.140 -3.214 2.789 1.00 91.50 188 PHE A C 1
ATOM 1523 O O . PHE A 1 188 ? 12.261 -3.655 3.537 1.00 91.50 188 PHE A O 1
ATOM 1530 N N . ASP A 1 189 ? 14.433 -3.527 2.935 1.00 89.12 189 ASP A N 1
ATOM 1531 C CA . ASP A 1 189 ? 14.935 -4.440 3.972 1.00 89.12 189 ASP A CA 1
ATOM 1532 C C . ASP A 1 189 ? 15.179 -3.779 5.335 1.00 89.12 189 ASP A C 1
ATOM 1534 O O . ASP A 1 189 ? 15.443 -4.471 6.319 1.00 89.12 189 ASP A O 1
ATOM 1538 N N . ARG A 1 190 ? 15.060 -2.448 5.438 1.00 87.69 190 ARG A N 1
ATOM 1539 C CA . ARG A 1 190 ? 15.415 -1.700 6.661 1.00 87.69 190 ARG A CA 1
ATOM 1540 C C . ARG A 1 190 ? 14.649 -2.129 7.917 1.00 87.69 190 ARG A C 1
ATOM 1542 O O . ARG A 1 190 ? 15.084 -1.850 9.027 1.00 87.69 190 ARG A O 1
ATOM 1549 N N . ASP A 1 191 ? 13.480 -2.740 7.730 1.00 87.31 191 ASP A N 1
ATOM 1550 C CA . ASP A 1 191 ? 12.589 -3.171 8.809 1.00 87.31 191 ASP A CA 1
ATOM 1551 C C . ASP A 1 191 ? 12.889 -4.594 9.293 1.00 87.31 191 ASP A C 1
ATOM 1553 O O . ASP A 1 191 ? 12.245 -5.071 10.224 1.00 87.31 191 ASP A O 1
ATOM 1557 N N . TYR A 1 192 ? 13.835 -5.276 8.652 1.00 87.69 192 TYR A N 1
ATOM 1558 C CA . TYR A 1 192 ? 14.207 -6.645 8.958 1.00 87.69 192 TYR A CA 1
ATOM 1559 C C . TYR A 1 192 ? 15.568 -6.722 9.668 1.00 87.69 192 TYR A C 1
ATOM 1561 O O . TYR A 1 192 ? 16.399 -5.821 9.506 1.00 87.69 192 TYR A O 1
ATOM 1569 N N . PRO A 1 193 ? 15.838 -7.808 10.421 1.00 86.50 193 PRO A N 1
ATOM 1570 C CA . PRO A 1 193 ? 17.145 -8.035 11.028 1.00 86.50 193 PRO A CA 1
ATOM 1571 C C . PRO A 1 193 ? 18.273 -8.055 9.989 1.00 86.50 193 PRO A C 1
ATOM 1573 O O . PRO A 1 193 ? 18.106 -8.583 8.891 1.00 86.50 193 PRO A O 1
ATOM 1576 N N . ALA A 1 194 ? 19.463 -7.580 10.369 1.00 84.88 194 ALA A N 1
ATOM 1577 C CA . ALA A 1 194 ? 20.635 -7.570 9.485 1.00 84.88 194 ALA A CA 1
ATOM 1578 C C . ALA A 1 194 ? 20.996 -8.965 8.935 1.00 84.88 194 ALA A C 1
ATOM 1580 O O . ALA A 1 194 ? 21.519 -9.086 7.832 1.00 84.88 194 ALA A O 1
ATOM 1581 N N . SER A 1 195 ? 20.662 -10.034 9.667 1.00 80.31 195 SER A N 1
ATOM 1582 C CA . SER A 1 195 ? 20.880 -11.421 9.239 1.00 80.31 195 SER A CA 1
ATOM 1583 C C . SER A 1 195 ? 20.103 -11.821 7.980 1.00 80.31 195 SER A C 1
ATOM 1585 O O . SER A 1 195 ? 20.455 -12.818 7.350 1.00 80.31 195 SER A O 1
ATOM 1587 N N . VAL A 1 196 ? 19.067 -11.065 7.598 1.00 77.31 196 VAL A N 1
ATOM 1588 C CA . VAL A 1 196 ? 18.289 -11.300 6.374 1.00 77.31 196 VAL A CA 1
ATOM 1589 C C . VAL A 1 196 ? 18.450 -10.210 5.322 1.00 77.31 196 VAL A C 1
ATOM 1591 O O . VAL A 1 196 ? 17.788 -10.288 4.287 1.00 77.31 196 VAL A O 1
ATOM 1594 N N . HIS A 1 197 ? 19.352 -9.242 5.533 1.00 80.19 197 HIS A N 1
ATOM 1595 C CA . HIS A 1 197 ? 19.782 -8.303 4.492 1.00 80.19 197 HIS A CA 1
ATOM 1596 C C . HIS A 1 197 ? 20.567 -9.096 3.443 1.00 80.19 197 HIS A C 1
ATOM 1598 O O . HIS A 1 197 ? 21.784 -9.244 3.495 1.00 80.19 197 HIS A O 1
ATOM 1604 N N . SER A 1 198 ? 19.830 -9.741 2.547 1.00 65.81 198 SER A N 1
ATOM 1605 C CA . SER A 1 198 ? 20.377 -10.653 1.551 1.00 65.81 198 SER A CA 1
ATOM 1606 C C . SER A 1 198 ? 20.855 -9.888 0.317 1.00 65.81 198 SER A C 1
ATOM 1608 O O . SER A 1 198 ? 20.284 -8.860 -0.028 1.00 65.81 198 SER A O 1
ATOM 1610 N N . ASN A 1 199 ? 21.804 -10.451 -0.438 1.00 67.50 199 ASN A N 1
ATOM 1611 C CA . ASN A 1 199 ? 22.148 -9.985 -1.795 1.00 67.50 199 ASN A CA 1
ATOM 1612 C C . ASN A 1 199 ? 21.049 -10.306 -2.838 1.00 67.50 199 ASN A C 1
ATOM 1614 O O . ASN A 1 199 ? 21.340 -10.459 -4.023 1.00 67.50 199 ASN A O 1
ATOM 1618 N N . ARG A 1 200 ? 19.798 -10.524 -2.415 1.00 75.06 200 ARG A N 1
ATOM 1619 C CA . ARG A 1 200 ? 18.677 -10.796 -3.323 1.00 75.06 200 ARG A CA 1
ATOM 1620 C C . ARG A 1 200 ? 18.074 -9.473 -3.782 1.00 75.06 200 ARG A C 1
ATOM 1622 O O . ARG A 1 200 ? 18.138 -8.487 -3.057 1.00 75.06 200 ARG A O 1
ATOM 1629 N N . HIS A 1 201 ? 17.429 -9.499 -4.946 1.00 86.88 201 HIS A N 1
ATOM 1630 C CA . HIS A 1 201 ? 16.671 -8.355 -5.441 1.00 86.88 201 HIS A CA 1
ATOM 1631 C C . HIS A 1 201 ? 15.639 -7.884 -4.407 1.00 86.88 201 HIS A C 1
ATOM 1633 O O . HIS A 1 201 ? 14.795 -8.669 -3.953 1.00 86.88 201 HIS A O 1
ATOM 1639 N N . LYS A 1 202 ? 15.703 -6.598 -4.068 1.00 89.81 202 LYS A N 1
ATOM 1640 C CA . LYS A 1 202 ? 14.915 -5.916 -3.035 1.00 89.81 202 LYS A CA 1
ATOM 1641 C C . LYS A 1 202 ? 13.429 -5.845 -3.362 1.00 89.81 202 LYS A C 1
ATOM 1643 O O . LYS A 1 202 ? 12.616 -5.670 -2.459 1.00 89.81 202 LYS A O 1
ATOM 1648 N N . SER A 1 203 ? 13.045 -6.083 -4.617 1.00 89.56 203 SER A N 1
ATOM 1649 C CA . SER A 1 203 ? 11.640 -6.235 -5.020 1.00 89.56 203 SER A CA 1
ATOM 1650 C C . SER A 1 203 ? 10.903 -7.308 -4.218 1.00 89.56 203 SER A C 1
ATOM 1652 O O . SER A 1 203 ? 9.725 -7.151 -3.913 1.00 89.56 203 SER A O 1
ATOM 1654 N N . ARG A 1 204 ? 11.599 -8.367 -3.782 1.00 87.50 204 ARG A N 1
ATOM 1655 C CA . ARG A 1 204 ? 11.018 -9.414 -2.920 1.00 87.50 204 ARG A CA 1
ATOM 1656 C C . ARG A 1 204 ? 10.682 -8.922 -1.513 1.00 87.50 204 ARG A C 1
ATOM 1658 O O . ARG A 1 204 ? 9.826 -9.505 -0.850 1.00 87.50 204 ARG A O 1
ATOM 1665 N N . SER A 1 205 ? 11.348 -7.867 -1.065 1.00 89.19 205 SER A N 1
ATOM 1666 C CA . SER A 1 205 ? 11.193 -7.286 0.268 1.00 89.19 205 SER A CA 1
ATOM 1667 C C . SER A 1 205 ? 10.114 -6.204 0.321 1.00 89.19 205 SER A C 1
ATOM 1669 O O . SER A 1 205 ? 9.707 -5.787 1.410 1.00 89.19 205 SER A O 1
ATOM 1671 N N . GLN A 1 206 ? 9.588 -5.792 -0.837 1.00 91.31 206 GLN A N 1
ATOM 1672 C CA . GLN A 1 206 ? 8.442 -4.886 -0.923 1.00 91.31 206 GLN A CA 1
ATOM 1673 C C . GLN A 1 206 ? 7.177 -5.503 -0.327 1.00 91.31 206 GLN A C 1
ATOM 1675 O O . GLN A 1 206 ? 6.373 -4.789 0.265 1.00 91.31 206 GLN A O 1
ATOM 1680 N N . MET A 1 207 ? 7.018 -6.829 -0.402 1.00 91.12 207 MET A N 1
ATOM 1681 C CA . MET A 1 207 ? 5.826 -7.525 0.082 1.00 91.12 207 MET A CA 1
ATOM 1682 C C . MET A 1 207 ? 5.471 -7.106 1.519 1.00 91.12 207 MET A C 1
ATOM 1684 O O . MET A 1 207 ? 6.296 -7.218 2.428 1.00 91.12 207 MET A O 1
ATOM 1688 N N . ARG A 1 208 ? 4.226 -6.656 1.731 1.00 93.62 208 ARG A N 1
ATOM 1689 C CA . ARG A 1 208 ? 3.683 -6.154 3.013 1.00 93.62 208 ARG A CA 1
ATOM 1690 C C . ARG A 1 208 ? 4.381 -4.906 3.586 1.00 93.62 208 ARG A C 1
ATOM 1692 O O . ARG A 1 208 ? 4.221 -4.635 4.779 1.00 93.62 208 ARG A O 1
ATOM 1699 N N . GLN A 1 209 ? 5.130 -4.131 2.797 1.00 94.06 209 GLN A N 1
ATOM 1700 C CA . GLN A 1 209 ? 5.747 -2.879 3.264 1.00 94.06 209 GLN A CA 1
ATOM 1701 C C . GLN A 1 209 ? 4.716 -1.887 3.814 1.00 94.06 209 GLN A C 1
ATOM 1703 O O . GLN A 1 209 ? 4.980 -1.223 4.820 1.00 94.06 209 GLN A O 1
ATOM 1708 N N . THR A 1 210 ? 3.525 -1.834 3.209 1.00 95.81 210 THR A N 1
ATOM 1709 C CA . THR A 1 210 ? 2.446 -0.944 3.639 1.00 95.81 210 THR A CA 1
ATOM 1710 C C . THR A 1 210 ? 1.994 -1.321 5.045 1.00 95.81 210 THR A C 1
ATOM 1712 O O . THR A 1 210 ? 2.011 -0.484 5.946 1.00 95.81 210 THR A O 1
ATOM 1715 N N . GLN A 1 211 ? 1.702 -2.605 5.273 1.00 96.25 211 GLN A N 1
ATOM 1716 C CA . GLN A 1 211 ? 1.332 -3.121 6.590 1.00 96.25 211 GLN A CA 1
ATOM 1717 C C . GLN A 1 211 ? 2.405 -2.809 7.646 1.00 96.25 211 GLN A C 1
ATOM 1719 O O . GLN A 1 211 ? 2.072 -2.325 8.726 1.00 96.25 211 GLN A O 1
ATOM 1724 N N . ARG A 1 212 ? 3.694 -3.039 7.342 1.00 95.12 212 ARG A N 1
ATOM 1725 C CA . ARG A 1 212 ? 4.795 -2.778 8.293 1.00 95.12 212 ARG A CA 1
ATOM 1726 C C . ARG A 1 212 ? 4.841 -1.326 8.737 1.00 95.12 212 ARG A C 1
ATOM 1728 O O . ARG A 1 212 ? 5.036 -1.055 9.919 1.00 95.12 212 ARG A O 1
ATOM 1735 N N . PHE A 1 213 ? 4.697 -0.398 7.796 1.00 96.31 213 PHE A N 1
ATOM 1736 C CA . PHE A 1 213 ? 4.690 1.020 8.119 1.00 96.31 213 PHE A CA 1
ATOM 1737 C C . PHE A 1 213 ? 3.466 1.394 8.958 1.00 96.31 213 PHE A C 1
ATOM 1739 O O . PHE A 1 213 ? 3.613 2.027 10.002 1.00 96.31 213 PHE A O 1
ATOM 1746 N N . VAL A 1 214 ? 2.274 0.962 8.542 1.00 97.50 214 VAL A N 1
ATOM 1747 C CA . VAL A 1 214 ? 1.028 1.312 9.234 1.00 97.50 214 VAL A CA 1
ATOM 1748 C C . VAL A 1 214 ? 1.016 0.760 10.659 1.00 97.50 214 VAL A C 1
ATOM 1750 O O . VAL A 1 214 ? 0.679 1.503 11.573 1.00 97.50 214 VAL A O 1
ATOM 1753 N N . GLU A 1 215 ? 1.477 -0.472 10.895 1.00 96.31 215 GLU A N 1
ATOM 1754 C CA . GLU A 1 215 ? 1.531 -1.062 12.243 1.00 96.31 215 GLU A CA 1
ATOM 1755 C C . GLU A 1 215 ? 2.513 -0.356 13.192 1.00 96.31 215 GLU A C 1
ATOM 1757 O O . GLU A 1 215 ? 2.365 -0.463 14.410 1.00 96.31 215 GLU A O 1
ATOM 1762 N N . LYS A 1 216 ? 3.495 0.400 12.677 1.00 95.38 216 LYS A N 1
ATOM 1763 C CA . LYS A 1 216 ? 4.356 1.256 13.514 1.00 95.38 216 LYS A CA 1
ATOM 1764 C C . LYS A 1 216 ? 3.617 2.496 14.019 1.00 95.38 216 LYS A C 1
ATOM 1766 O O . LYS A 1 216 ? 3.901 2.958 15.123 1.00 95.38 216 LYS A O 1
ATOM 1771 N N . VAL A 1 217 ? 2.688 3.029 13.222 1.00 97.50 217 VAL A N 1
ATOM 1772 C CA . VAL A 1 217 ? 1.919 4.244 13.541 1.00 97.50 217 VAL A CA 1
ATOM 1773 C C . VAL A 1 217 ? 0.633 3.899 14.300 1.00 97.50 217 VAL A C 1
ATOM 1775 O O . VAL A 1 217 ? 0.330 4.510 15.327 1.00 97.50 217 VAL A O 1
ATOM 1778 N N . LEU A 1 218 ? -0.110 2.901 13.823 1.00 97.62 218 LEU A N 1
ATOM 1779 C CA . LEU A 1 218 ? -1.355 2.377 14.381 1.00 97.62 218 LEU A CA 1
ATOM 1780 C C . LEU A 1 218 ? -1.105 0.970 14.924 1.00 97.62 218 LEU A C 1
ATOM 1782 O O . LEU A 1 218 ? -1.333 -0.020 14.228 1.00 97.62 218 LEU A O 1
ATOM 1786 N N . LYS A 1 219 ? -0.623 0.857 16.159 1.00 96.75 219 LYS A N 1
ATOM 1787 C CA . LYS A 1 219 ? -0.310 -0.450 16.736 1.00 96.75 219 LYS A CA 1
ATOM 1788 C C . LYS A 1 219 ? -1.609 -1.229 16.977 1.00 96.75 219 LYS A C 1
ATOM 1790 O O . LYS A 1 219 ? -2.492 -0.706 17.669 1.00 96.75 219 LYS A O 1
ATOM 1795 N N . PRO A 1 220 ? -1.756 -2.442 16.412 1.00 94.75 220 PRO A N 1
ATOM 1796 C CA . PRO A 1 220 ? -2.976 -3.219 16.578 1.00 94.75 220 PRO A CA 1
ATOM 1797 C C . PRO A 1 220 ? -3.253 -3.583 18.035 1.00 94.75 220 PRO A C 1
ATOM 179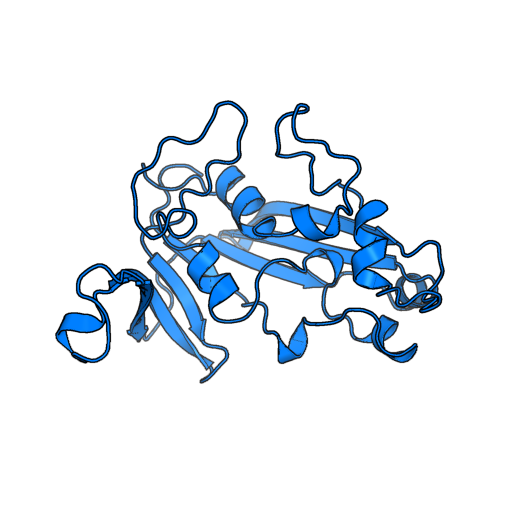9 O O . PRO A 1 220 ? -2.330 -3.700 18.846 1.00 94.75 220 PRO A O 1
ATOM 1802 N N . LEU A 1 221 ? -4.527 -3.814 18.352 1.00 91.62 221 LEU A N 1
ATOM 1803 C CA . LEU A 1 221 ? -4.916 -4.445 19.610 1.00 91.62 221 LEU A CA 1
ATOM 1804 C C . LEU A 1 221 ? -4.249 -5.825 19.732 1.00 91.62 221 LEU A C 1
ATOM 1806 O O . LEU A 1 221 ? -4.279 -6.616 18.784 1.00 91.62 221 LEU A O 1
ATOM 1810 N N . ASN A 1 222 ? -3.655 -6.090 20.900 1.00 76.44 222 ASN A N 1
ATOM 1811 C CA . ASN A 1 222 ? -3.047 -7.386 21.211 1.00 76.44 222 ASN A CA 1
ATOM 1812 C C . ASN A 1 222 ? -4.054 -8.541 21.183 1.00 76.44 222 ASN A C 1
ATOM 1814 O O . ASN A 1 222 ? -5.290 -8.338 21.169 1.00 76.44 222 ASN A O 1
#

Radius of gyration: 18.4 Å; chains: 1; bounding box: 46×49×44 Å

Organism: NCBI:txid392593

Foldseek 3Di:
DAAAQEEEEADFQACVQQPALLPDLCSLVSLNQLLLPAAGAVRRQLLQAACSVVLPDPDDDPPLAQPSGHHQWYWYQRPVPRFIWIWGWDWDQCCVPPVVDDRPDIGIDIDIDGDPDDDDQKYKYKGWPDDPVCSQQQKTKMKIFIARNVVRDTLDIDIKMFGQPVRSDCPPNHRRSQQSLQRMVVHLCPSGDPVPPDPDRSSVSSHSSNVSRVCVRYPHRD